Protein AF-A0A1J3ICB5-F1 (afdb_monomer_lite)

InterPro domains:
  IPR016024 Armadillo-type fold [SSF48371] (8-120)

Organism: Noccae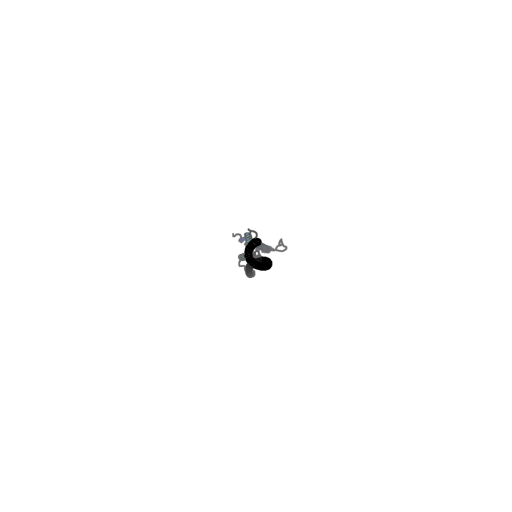a caerulescens (NCBI:txid107243)

Radius of gyration: 91.13 Å; chains: 1; bounding box: 172×40×241 Å

Sequence (307 aa):
MAMVDNAYVLFARLCVELFHELPPFRSDDSSHITSFERLFLCKCRLELEKSSPNTDRPPLVYVECWRFIKTVRLLAEIFKNRMVNETSRQSIVQVLMKPISPPERNTDAMNCFLSSIGKLSVQSFKQQLMQSSWAVELESNYNEEVKIRKEAEDALAREKEEVELMKRLLESYKEEQGQLQSQTHALEEKHQKVLRLRKETEYGLAVERERVEKVKLQLETLENENEKMRFKAEEFERMHNVELSLRKETETALCEERKELEETKQLLETCKTEEENLNSQVRTWQDKYDQESSLRKETEDALSRGI

Secondary structure (DSSP, 8-state):
--SSHHHHHHHHHHHHHHHHHSPPEEETTEEEEE-HHHHHHHHHHHHHHHTSPPTT-TT-HHHHHHHHHHHHHHHHHHHH-TTS-HHHHHHHHHHHHS-PSSTHHHHHHHHHHHHHH-S---THHHHHHTTHHHHHHHHHHHHHHHHHHHHHHHHHHHHHHHHHHHHHHHHHHHHHHHHHHHHHHHHHHHHHHHHHHHHHHHHHHHHHHHHHHHHHHHHHHHHHHHHHHHHHHHHHHHHHHHHHHHHHHHHHHHHHHHHHHHHHHHHHHHHHHHHHHHHHHHHHHHHHHHHHHHHHHHHHHHHTT--

Structure (mmCIF, N/CA/C/O backbone):
data_AF-A0A1J3ICB5-F1
#
_entry.id   AF-A0A1J3ICB5-F1
#
loop_
_atom_site.group_PDB
_atom_site.id
_atom_site.type_symbol
_atom_site.label_atom_id
_atom_site.label_alt_id
_atom_site.label_comp_id
_atom_site.label_asym_id
_atom_site.label_entity_id
_atom_site.label_seq_id
_atom_site.pdbx_PDB_ins_code
_atom_site.Cartn_x
_atom_site.Cartn_y
_atom_site.Cartn_z
_atom_site.occupancy
_atom_site.B_iso_or_equiv
_atom_site.auth_seq_id
_atom_site.auth_comp_id
_atom_site.auth_asym_id
_atom_site.auth_atom_id
_atom_site.pdbx_PDB_model_num
ATOM 1 N N . MET A 1 1 ? -60.865 23.494 90.567 1.00 30.61 1 MET A N 1
ATOM 2 C CA . MET A 1 1 ? -61.407 22.402 89.724 1.00 30.61 1 MET A CA 1
ATOM 3 C C . MET A 1 1 ? -61.695 21.144 90.566 1.00 30.61 1 MET A C 1
ATOM 5 O O . MET A 1 1 ? -61.321 20.053 90.176 1.00 30.61 1 MET A O 1
ATOM 9 N N . ALA A 1 2 ? -62.358 21.289 91.726 1.00 35.12 2 ALA A N 1
ATOM 10 C CA . ALA A 1 2 ? -62.487 20.244 92.761 1.00 35.12 2 ALA A CA 1
ATOM 11 C C . ALA A 1 2 ? -63.894 19.603 92.853 1.00 35.12 2 ALA A C 1
ATOM 13 O O . ALA A 1 2 ? -64.168 18.830 93.761 1.00 35.12 2 ALA A O 1
ATOM 14 N N . MET A 1 3 ? -64.800 19.915 91.916 1.00 39.38 3 MET A N 1
ATOM 15 C CA . MET A 1 3 ? -66.180 19.394 91.914 1.00 39.38 3 MET A CA 1
ATOM 16 C C . MET A 1 3 ? -66.356 18.063 91.154 1.00 39.38 3 MET A C 1
ATOM 18 O O . MET A 1 3 ? -67.454 17.521 91.141 1.00 39.38 3 MET A O 1
ATOM 22 N N . VAL A 1 4 ? -65.306 17.516 90.525 1.00 51.03 4 VAL A N 1
ATOM 23 C CA . VAL A 1 4 ? -65.410 16.300 89.686 1.00 51.03 4 VAL A CA 1
ATOM 24 C C . VAL A 1 4 ? -65.026 15.022 90.455 1.00 51.03 4 VAL A C 1
ATOM 26 O O . VAL A 1 4 ? -65.590 13.968 90.177 1.00 51.03 4 VAL A O 1
ATOM 29 N N . ASP A 1 5 ? -64.141 15.091 91.457 1.00 52.75 5 ASP A N 1
ATOM 30 C CA . ASP A 1 5 ? -63.637 13.887 92.148 1.00 52.75 5 ASP A CA 1
ATOM 31 C C . ASP A 1 5 ? -64.671 13.235 93.085 1.00 52.75 5 ASP A C 1
ATOM 33 O O . ASP A 1 5 ? -64.766 12.010 93.136 1.00 52.75 5 ASP A O 1
ATOM 37 N N . ASN A 1 6 ? -65.540 14.021 93.734 1.00 60.56 6 ASN A N 1
ATOM 38 C CA . ASN A 1 6 ? -66.618 13.477 94.575 1.00 60.56 6 ASN A CA 1
ATOM 39 C C . ASN A 1 6 ? -67.689 12.721 93.773 1.00 60.56 6 ASN A C 1
ATOM 41 O O . ASN A 1 6 ? -68.361 11.845 94.317 1.00 60.56 6 ASN A O 1
ATOM 45 N N . ALA A 1 7 ? -67.847 13.022 92.482 1.00 71.69 7 ALA A N 1
ATOM 46 C CA . ALA A 1 7 ? -68.848 12.365 91.652 1.00 71.69 7 ALA A CA 1
ATOM 47 C C . ALA A 1 7 ? -68.503 10.884 91.419 1.00 71.69 7 ALA A C 1
ATOM 49 O O . ALA A 1 7 ? -69.383 10.039 91.548 1.00 71.69 7 ALA A O 1
ATOM 50 N N . TYR A 1 8 ? -67.236 10.540 91.148 1.00 72.88 8 TYR A N 1
ATOM 51 C CA . TYR A 1 8 ? -66.837 9.141 90.913 1.00 72.88 8 TYR A CA 1
ATOM 52 C C . TYR A 1 8 ? -67.015 8.267 92.146 1.00 72.88 8 TYR A C 1
ATOM 54 O O . TYR A 1 8 ? -67.417 7.119 92.010 1.00 72.88 8 TYR A O 1
ATOM 62 N N . VAL A 1 9 ? -66.766 8.810 93.338 1.00 78.38 9 VAL A N 1
ATOM 63 C CA . VAL A 1 9 ? -66.958 8.089 94.603 1.00 78.38 9 VAL A CA 1
ATOM 64 C C . VAL A 1 9 ? -68.441 7.778 94.827 1.00 78.38 9 VAL A C 1
ATOM 66 O O . VAL A 1 9 ? -68.794 6.654 95.182 1.00 78.38 9 VAL A O 1
ATOM 69 N N . LEU A 1 10 ? -69.324 8.747 94.566 1.00 82.88 10 LEU A N 1
ATOM 70 C CA . LEU A 1 10 ? -70.773 8.555 94.673 1.00 82.88 10 LEU A CA 1
ATOM 71 C C . LEU A 1 10 ? -71.304 7.587 93.607 1.00 82.88 10 LEU A C 1
ATOM 73 O O . LEU A 1 10 ? -72.081 6.693 93.935 1.00 82.88 10 LEU A O 1
ATOM 77 N N . PHE A 1 11 ? -70.844 7.709 92.358 1.00 83.31 11 PHE A N 1
ATOM 78 C CA . PHE A 1 11 ? -71.202 6.774 91.290 1.00 83.31 11 PHE A CA 1
ATOM 79 C C . PHE A 1 11 ? -70.686 5.362 91.568 1.00 83.31 11 PHE A C 1
ATOM 81 O O . PHE A 1 11 ? -71.432 4.410 91.384 1.00 83.31 11 PHE A O 1
ATOM 88 N N . ALA A 1 12 ? -69.455 5.209 92.060 1.00 85.00 12 ALA A N 1
ATOM 89 C CA . ALA A 1 12 ? -68.902 3.914 92.441 1.00 85.00 12 ALA A CA 1
ATOM 90 C C . ALA A 1 12 ? -69.723 3.272 93.559 1.00 85.00 12 ALA A C 1
ATOM 92 O O . ALA A 1 12 ? -70.056 2.094 93.475 1.00 85.00 12 ALA A O 1
ATOM 93 N N . ARG A 1 13 ? -70.091 4.045 94.586 1.00 85.25 13 ARG A N 1
ATOM 94 C CA . ARG A 1 13 ? -70.941 3.558 95.674 1.00 85.25 13 ARG A CA 1
ATOM 95 C C . ARG A 1 13 ? -72.309 3.106 95.165 1.00 85.25 13 ARG A C 1
ATOM 97 O O . ARG A 1 13 ? -72.712 1.996 95.486 1.00 85.25 13 ARG A O 1
ATOM 104 N N . LEU A 1 14 ? -72.958 3.913 94.326 1.00 86.62 14 LEU A N 1
ATOM 105 C CA . LEU A 1 14 ? -74.228 3.552 93.697 1.00 86.62 14 LEU A CA 1
ATOM 106 C C . LEU A 1 14 ? -74.092 2.288 92.838 1.00 86.62 14 LEU A C 1
ATOM 108 O O . LEU A 1 14 ? -74.926 1.399 92.929 1.00 86.62 14 LEU A O 1
ATOM 112 N N . CYS A 1 15 ? -73.035 2.170 92.030 1.00 86.62 15 CYS A N 1
ATOM 113 C CA . CYS A 1 15 ? -72.783 0.968 91.237 1.00 86.62 15 CYS A CA 1
ATOM 114 C C . CYS A 1 15 ? -72.632 -0.267 92.127 1.00 86.62 15 CYS A C 1
ATOM 116 O O . CYS A 1 15 ? -73.232 -1.289 91.825 1.00 86.62 15 CYS A O 1
ATOM 118 N N . VAL A 1 16 ? -71.885 -0.171 93.229 1.00 86.00 16 VAL A N 1
ATOM 119 C CA . VAL A 1 16 ? -71.710 -1.286 94.169 1.00 86.00 16 VAL A CA 1
ATOM 120 C C . VAL A 1 16 ? -73.020 -1.648 94.867 1.00 86.00 16 VAL A C 1
ATOM 122 O O . VAL A 1 16 ? -73.304 -2.828 95.019 1.00 86.00 16 VAL A O 1
ATOM 125 N N . GLU A 1 17 ? -73.847 -0.673 95.242 1.00 86.56 17 GLU A N 1
ATOM 126 C CA . GLU A 1 17 ? -75.190 -0.934 95.779 1.00 86.56 17 GLU A CA 1
ATOM 127 C C . GLU A 1 17 ? -76.062 -1.649 94.729 1.00 86.56 17 GLU A C 1
ATOM 129 O O . GLU A 1 17 ? -76.645 -2.690 95.015 1.00 86.56 17 GLU A O 1
ATOM 134 N N . LEU A 1 18 ? -76.045 -1.199 93.471 1.00 86.50 18 LEU A N 1
ATOM 135 C CA . LEU A 1 18 ? -76.754 -1.858 92.366 1.00 86.50 18 LEU A CA 1
ATOM 136 C C . LEU A 1 18 ? -76.201 -3.250 92.015 1.00 86.50 18 LEU A C 1
ATOM 138 O O . LEU A 1 18 ? -76.945 -4.062 91.468 1.00 86.50 18 LEU A O 1
ATOM 142 N N . PHE A 1 19 ? -74.929 -3.550 92.309 1.00 85.88 19 PHE A N 1
ATOM 143 C CA . PHE A 1 19 ? -74.362 -4.896 92.119 1.00 85.88 19 PHE A CA 1
ATOM 144 C C . PHE A 1 19 ? -75.036 -5.917 93.036 1.00 85.88 19 PHE A C 1
ATOM 146 O O . PHE A 1 19 ? -75.156 -7.079 92.653 1.00 85.88 19 PHE A O 1
ATOM 153 N N . HIS A 1 20 ? -75.480 -5.475 94.215 1.00 79.88 20 HIS A N 1
ATOM 154 C CA . HIS A 1 20 ? -76.061 -6.335 95.244 1.00 79.88 20 HIS A CA 1
ATOM 155 C C . HIS A 1 20 ? -77.590 -6.294 95.268 1.00 79.88 20 HIS A C 1
ATOM 157 O O . HIS A 1 20 ? -78.216 -7.330 95.461 1.00 79.88 20 HIS A O 1
ATOM 163 N N . GLU A 1 21 ? -78.191 -5.122 95.053 1.00 84.00 21 GLU A N 1
ATOM 164 C CA . GLU A 1 21 ? -79.641 -4.917 95.187 1.00 84.00 21 GLU A CA 1
ATOM 165 C C . GLU A 1 21 ? -80.441 -5.367 93.953 1.00 84.00 21 GLU A C 1
ATOM 167 O O . GLU A 1 21 ? -81.626 -5.684 94.061 1.00 84.00 21 GLU A O 1
ATOM 172 N N . LEU A 1 22 ? -79.825 -5.406 92.764 1.00 84.31 22 LEU A N 1
ATOM 173 C CA . LEU A 1 22 ? -80.522 -5.820 91.545 1.00 84.31 22 LEU A CA 1
ATOM 174 C C . LEU A 1 22 ? -80.387 -7.331 91.304 1.00 84.31 22 LEU A C 1
ATOM 176 O O . LEU A 1 22 ? -79.276 -7.814 91.061 1.00 84.31 22 LEU A O 1
ATOM 180 N N . PRO A 1 23 ? -81.500 -8.091 91.276 1.00 80.38 23 PRO A N 1
ATOM 181 C CA . PRO A 1 23 ? -81.452 -9.502 90.928 1.00 80.38 23 PRO A CA 1
ATOM 182 C C . PRO A 1 23 ? -81.086 -9.685 89.446 1.00 80.38 23 PRO A C 1
ATOM 184 O O . PRO A 1 23 ? -81.320 -8.788 88.633 1.00 80.38 23 PRO A O 1
ATOM 187 N N . PRO A 1 24 ? -80.547 -10.852 89.054 1.00 82.12 24 PRO A N 1
ATOM 188 C CA . PRO A 1 24 ? -80.267 -11.148 87.656 1.00 82.12 24 PRO A CA 1
ATOM 189 C C . PRO A 1 24 ? -81.519 -11.025 86.778 1.00 82.12 24 PRO A C 1
ATOM 191 O O . PRO A 1 24 ? -82.597 -11.500 87.138 1.00 82.12 24 PRO A O 1
ATOM 194 N N . PHE A 1 25 ? -81.366 -10.424 85.602 1.00 82.00 25 PHE A N 1
ATOM 195 C CA . PHE A 1 25 ? -82.451 -10.155 84.658 1.00 82.00 25 PHE A CA 1
ATOM 196 C C . PHE A 1 25 ? -82.101 -10.660 83.256 1.00 82.00 25 PHE A C 1
ATOM 198 O O . PHE A 1 25 ? -80.944 -10.948 82.943 1.00 82.00 25 PHE A O 1
ATOM 205 N N . ARG A 1 26 ? -83.113 -10.820 82.396 1.00 75.31 26 ARG A N 1
ATOM 206 C CA . ARG A 1 26 ? -82.893 -11.195 80.992 1.00 75.31 26 ARG A CA 1
ATOM 207 C C . ARG A 1 26 ? -82.434 -9.971 80.204 1.00 75.31 26 ARG A C 1
ATOM 209 O O . ARG A 1 26 ? -82.987 -8.891 80.376 1.00 75.31 26 ARG A O 1
ATOM 216 N N . SER A 1 27 ? -81.407 -10.142 79.379 1.00 72.50 27 SER A N 1
ATOM 217 C CA . SER A 1 27 ? -80.920 -9.091 78.484 1.00 72.50 27 SER A CA 1
ATOM 218 C C . SER A 1 27 ? -81.809 -9.011 77.239 1.00 72.50 27 SER A C 1
ATOM 220 O O . SER A 1 27 ? -82.125 -10.052 76.672 1.00 72.50 27 SER A O 1
ATOM 222 N N . ASP A 1 28 ? -82.168 -7.805 76.787 1.00 64.12 28 ASP A N 1
ATOM 223 C CA . ASP A 1 28 ? -82.994 -7.608 75.577 1.00 64.12 28 ASP A CA 1
ATOM 224 C C . ASP A 1 28 ? -82.349 -8.179 74.295 1.00 64.12 28 ASP A C 1
ATOM 226 O O . ASP A 1 28 ? -83.059 -8.551 73.364 1.00 64.12 28 ASP A O 1
ATOM 230 N N . ASP A 1 29 ? -81.018 -8.336 74.276 1.00 59.03 29 ASP A N 1
ATOM 231 C CA . ASP A 1 29 ? -80.244 -8.779 73.106 1.00 59.03 29 ASP A CA 1
ATOM 232 C C . ASP A 1 29 ? -79.824 -10.265 73.149 1.00 59.03 29 ASP A C 1
ATOM 234 O O . ASP A 1 29 ? -79.197 -10.764 72.212 1.00 59.03 29 ASP A O 1
ATOM 238 N N . SER A 1 30 ? -80.113 -11.008 74.230 1.00 59.09 30 SER A N 1
ATOM 239 C CA . SER A 1 30 ? -79.744 -12.433 74.318 1.00 59.09 30 SER A CA 1
ATOM 240 C C . SER A 1 30 ? -80.638 -13.242 75.261 1.00 59.09 30 SER A C 1
ATOM 242 O O . SER A 1 30 ? -81.096 -12.756 76.289 1.00 59.09 30 SER A O 1
ATOM 244 N N . SER A 1 31 ? -80.821 -14.536 74.976 1.00 59.53 31 SER A N 1
ATOM 245 C CA . SER A 1 31 ? -81.572 -15.470 75.835 1.00 59.53 31 SER A CA 1
ATOM 246 C C . SER A 1 31 ? -80.878 -15.808 77.170 1.00 59.53 31 SER A C 1
ATOM 248 O O . SER A 1 31 ? -81.368 -16.651 77.925 1.00 59.53 31 SER A O 1
ATOM 250 N N . HIS A 1 32 ? -79.752 -15.160 77.487 1.00 71.69 32 HIS A N 1
ATOM 251 C CA . HIS A 1 32 ? -78.975 -15.400 78.698 1.00 71.69 32 HIS A CA 1
ATOM 252 C C . HIS A 1 32 ? -79.388 -14.475 79.852 1.00 71.69 32 HIS A C 1
ATOM 254 O O . HIS A 1 32 ? -79.645 -13.283 79.681 1.00 71.69 32 HIS A O 1
ATOM 260 N N . ILE A 1 33 ? -79.405 -15.038 81.063 1.00 75.38 33 ILE A N 1
ATOM 261 C CA . ILE A 1 33 ? -79.557 -14.282 82.310 1.00 75.38 33 ILE A CA 1
ATOM 262 C C . ILE A 1 33 ? -78.264 -13.486 82.543 1.00 75.38 33 ILE A C 1
ATOM 264 O O . ILE A 1 33 ? -77.171 -14.056 82.520 1.00 75.38 33 ILE A O 1
ATOM 268 N N . THR A 1 34 ? -78.377 -12.176 82.766 1.00 81.12 34 THR A N 1
ATOM 269 C CA . THR A 1 34 ? -77.252 -11.275 83.050 1.00 81.12 34 THR A CA 1
ATOM 270 C C . THR A 1 34 ? -77.440 -10.558 84.387 1.00 81.12 34 THR A C 1
ATOM 272 O O . THR A 1 34 ? -78.547 -10.469 84.911 1.00 81.12 34 THR A O 1
ATOM 275 N N . SER A 1 35 ? -76.347 -10.045 84.953 1.00 85.75 35 SER A N 1
ATOM 276 C CA . SER A 1 35 ? -76.362 -9.155 86.117 1.00 85.75 35 SER A CA 1
ATOM 277 C C . SER A 1 35 ? -75.994 -7.730 85.710 1.00 85.75 35 SER A C 1
ATOM 279 O O . SER A 1 35 ? -75.359 -7.507 84.670 1.00 85.75 35 SER A O 1
ATOM 281 N N . PHE A 1 36 ? -76.361 -6.760 86.550 1.00 86.19 36 PHE A N 1
ATOM 282 C CA . PHE A 1 36 ? -75.950 -5.370 86.362 1.00 86.19 36 PHE A CA 1
ATOM 283 C C . PHE A 1 36 ? -74.418 -5.231 86.383 1.00 86.19 36 PHE A C 1
ATOM 285 O O . PHE A 1 36 ? -73.862 -4.541 85.533 1.00 86.19 36 PHE A O 1
ATOM 292 N N . GLU A 1 37 ? -73.726 -5.952 87.272 1.00 87.38 37 GLU A N 1
ATOM 293 C CA . GLU A 1 37 ? -72.258 -5.992 87.335 1.00 87.38 37 GLU A CA 1
ATOM 294 C C . GLU A 1 37 ? -71.633 -6.402 85.995 1.00 87.38 37 GLU A C 1
ATOM 296 O O . GLU A 1 37 ? -70.747 -5.720 85.475 1.00 87.38 37 GLU A O 1
ATOM 301 N N . ARG A 1 38 ? -72.124 -7.490 85.390 1.00 85.44 38 ARG A N 1
ATOM 302 C CA . ARG A 1 38 ? -71.596 -7.985 84.115 1.00 85.44 38 ARG A CA 1
ATOM 303 C C . ARG A 1 38 ? -71.795 -6.967 82.995 1.00 85.44 38 ARG A C 1
ATOM 305 O O . ARG A 1 38 ? -70.866 -6.721 82.229 1.00 85.44 38 ARG A O 1
ATOM 312 N N . LEU A 1 39 ? -72.977 -6.354 82.910 1.00 85.56 39 LEU A N 1
ATOM 313 C CA . LEU A 1 39 ? -73.259 -5.317 81.912 1.00 85.56 39 LEU A CA 1
ATOM 314 C C . LEU A 1 39 ? -72.389 -4.078 82.121 1.00 85.56 39 LEU A C 1
ATOM 316 O O . LEU A 1 39 ? -71.843 -3.539 81.157 1.00 85.56 39 LEU A O 1
ATOM 320 N N . PHE A 1 40 ? -72.224 -3.658 83.373 1.00 88.56 40 PHE A N 1
ATOM 321 C CA . PHE A 1 40 ? -71.379 -2.533 83.739 1.00 88.56 40 PHE A CA 1
ATOM 322 C C . PHE A 1 40 ? -69.924 -2.772 83.315 1.00 88.56 40 PHE A C 1
ATOM 324 O O . PHE A 1 40 ? -69.359 -1.957 82.588 1.00 88.56 40 PHE A O 1
ATOM 331 N N . LEU A 1 41 ? -69.340 -3.922 83.668 1.00 87.50 41 LEU A N 1
ATOM 332 C CA . LEU A 1 41 ? -67.962 -4.267 83.302 1.00 87.50 41 LEU A CA 1
ATOM 333 C C . LEU A 1 41 ? -67.778 -4.431 81.787 1.00 87.50 41 LEU A C 1
ATOM 335 O O . LEU A 1 41 ? -66.772 -3.981 81.234 1.00 87.50 41 LEU A O 1
ATOM 339 N N . CYS A 1 42 ? -68.761 -5.007 81.087 1.00 85.25 42 CYS A N 1
ATOM 340 C CA . CYS A 1 42 ? -68.754 -5.059 79.625 1.00 85.25 42 CYS A CA 1
ATOM 341 C C . CYS A 1 42 ? -68.768 -3.659 79.000 1.00 85.25 42 CYS A C 1
ATOM 343 O O . CYS A 1 42 ? -68.042 -3.422 78.032 1.00 85.25 42 CYS A O 1
ATOM 345 N N . LYS A 1 43 ? -69.552 -2.731 79.558 1.00 85.81 43 LYS A N 1
ATOM 346 C CA . LYS A 1 43 ? -69.608 -1.341 79.098 1.00 85.81 43 LYS A CA 1
ATOM 347 C C . LYS A 1 43 ? -68.301 -0.604 79.380 1.00 85.81 43 LYS A C 1
ATOM 349 O O . LYS A 1 43 ? -67.792 0.055 78.482 1.00 85.81 43 LYS A O 1
ATOM 354 N N . CYS A 1 44 ? -67.713 -0.775 80.564 1.00 85.62 44 CYS A N 1
ATOM 355 C CA . CYS A 1 44 ? -66.398 -0.219 80.886 1.00 85.62 44 CYS A CA 1
ATOM 356 C C . CYS A 1 44 ? -65.322 -0.702 79.911 1.00 85.62 44 CYS A C 1
ATOM 358 O O . CYS A 1 44 ? -64.552 0.113 79.419 1.00 85.62 44 CYS A O 1
ATOM 360 N N . ARG A 1 45 ? -65.307 -1.996 79.569 1.00 84.56 45 ARG A N 1
ATOM 361 C CA . ARG A 1 45 ? -64.382 -2.533 78.561 1.00 84.56 45 ARG A CA 1
ATOM 362 C C . ARG A 1 45 ? -64.551 -1.845 77.205 1.00 84.56 45 ARG A C 1
ATOM 364 O O . ARG A 1 45 ? -63.572 -1.376 76.641 1.00 84.56 45 ARG A O 1
ATOM 371 N N . LEU A 1 46 ? -65.786 -1.755 76.708 1.00 83.06 46 LEU A N 1
ATOM 372 C CA . LEU A 1 46 ? -66.061 -1.102 75.425 1.00 83.06 46 LEU A CA 1
ATOM 373 C C . LEU A 1 46 ? -65.647 0.373 75.437 1.00 83.06 46 LEU A C 1
ATOM 375 O O . LEU A 1 46 ? -65.146 0.864 74.435 1.00 83.06 46 LEU A O 1
ATOM 379 N N . GLU A 1 47 ? -65.837 1.082 76.550 1.00 82.81 47 GLU A N 1
ATOM 380 C CA . GLU A 1 47 ? -65.383 2.470 76.686 1.00 82.81 47 GLU A CA 1
ATOM 381 C C . GLU A 1 47 ? -63.852 2.587 76.698 1.00 82.81 47 GLU A C 1
ATOM 383 O O . GLU A 1 47 ? -63.312 3.522 76.109 1.00 82.81 47 GLU A O 1
ATOM 388 N N . LEU A 1 48 ? -63.137 1.641 77.317 1.00 81.06 48 LEU A N 1
ATOM 389 C CA . LEU A 1 48 ? -61.670 1.607 77.300 1.00 81.06 48 LEU A CA 1
ATOM 390 C C . LEU A 1 48 ? -61.120 1.335 75.890 1.00 81.06 48 LEU A C 1
ATOM 392 O O . LEU A 1 48 ? -60.186 2.016 75.473 1.00 81.06 48 LEU A O 1
ATOM 396 N N . GLU A 1 49 ? -61.746 0.419 75.142 1.00 77.94 49 GLU A N 1
ATOM 397 C CA . GLU A 1 49 ? -61.418 0.106 73.741 1.00 77.94 49 GLU A CA 1
ATOM 398 C C . GLU A 1 49 ? -61.734 1.282 72.796 1.00 77.94 49 GLU A C 1
ATOM 400 O O . GLU A 1 49 ? -60.902 1.682 71.984 1.00 77.94 49 GLU A O 1
ATOM 405 N N . LYS A 1 50 ? -62.923 1.888 72.925 1.00 73.12 50 LYS A N 1
ATOM 406 C CA . LYS A 1 50 ? -63.394 2.984 72.054 1.00 73.12 50 LYS A CA 1
ATOM 407 C C . LYS A 1 50 ? -62.727 4.323 72.313 1.00 73.12 50 LYS A C 1
ATOM 409 O O . LYS A 1 50 ? -62.782 5.194 71.455 1.00 73.12 50 LYS A O 1
ATOM 414 N N . SER A 1 51 ? -62.125 4.513 73.483 1.00 66.12 51 SER A N 1
ATOM 415 C CA . SER A 1 51 ? -61.417 5.757 73.785 1.00 66.12 51 SER A CA 1
ATOM 416 C C . SER A 1 51 ? -60.091 5.875 73.016 1.00 66.12 51 SER A C 1
ATOM 418 O O . SER A 1 51 ? -59.375 6.854 73.239 1.00 66.12 51 SER A O 1
ATOM 420 N N . SER A 1 52 ? -59.710 4.883 72.193 1.00 55.38 52 SER A N 1
ATOM 421 C CA . SER A 1 52 ? -58.524 4.908 71.323 1.00 55.38 52 SER A CA 1
ATOM 422 C C . SER A 1 52 ? -58.636 6.022 70.275 1.00 55.38 52 SER A C 1
ATOM 424 O O . SER A 1 52 ? -59.679 6.107 69.627 1.00 55.38 52 SER A O 1
ATOM 426 N N . PRO A 1 53 ? -57.593 6.845 70.048 1.00 53.91 53 PRO A N 1
ATOM 427 C CA . PRO A 1 53 ? -57.662 7.886 69.037 1.00 53.91 53 PRO A CA 1
ATOM 428 C C . PRO A 1 53 ? -57.712 7.212 67.666 1.00 53.91 53 PRO A C 1
ATOM 430 O O . PRO A 1 53 ? -56.788 6.488 67.299 1.00 53.91 53 PRO A O 1
ATOM 433 N N . ASN A 1 54 ? -58.775 7.446 66.899 1.00 47.50 54 ASN A N 1
ATOM 434 C CA . ASN A 1 54 ? -58.714 7.212 65.460 1.00 47.50 54 ASN A CA 1
ATOM 435 C C . ASN A 1 54 ? -57.765 8.261 64.873 1.00 47.50 54 ASN A C 1
ATOM 437 O O . ASN A 1 54 ? -58.022 9.461 64.978 1.00 47.50 54 ASN A O 1
ATOM 441 N N . THR A 1 55 ? -56.679 7.808 64.250 1.00 48.56 55 THR A N 1
ATOM 442 C CA . THR A 1 55 ? -55.596 8.643 63.706 1.00 48.56 55 THR A CA 1
ATOM 443 C C . THR A 1 55 ? -56.046 9.613 62.602 1.00 48.56 55 THR A C 1
ATOM 445 O O . THR A 1 55 ? -55.278 10.487 62.216 1.00 48.56 55 THR A O 1
ATOM 448 N N . ASP A 1 56 ? -57.300 9.526 62.148 1.00 47.53 56 ASP A N 1
ATOM 449 C CA . ASP A 1 56 ? -57.814 10.267 60.991 1.00 47.53 56 ASP A CA 1
ATOM 450 C C . ASP A 1 56 ? -58.704 11.485 61.314 1.00 47.53 56 ASP A C 1
ATOM 452 O O . ASP A 1 56 ? -59.232 12.106 60.389 1.00 47.53 56 ASP A O 1
ATOM 456 N N . ARG A 1 57 ? -58.898 11.892 62.585 1.00 46.06 57 ARG A N 1
ATOM 457 C CA . ARG A 1 57 ? -59.643 13.140 62.900 1.00 46.06 57 ARG A CA 1
ATOM 458 C C . ARG A 1 57 ? -59.151 13.914 64.138 1.00 46.06 57 ARG A C 1
ATOM 460 O O . ARG A 1 57 ? -59.388 13.480 65.264 1.00 46.06 57 ARG A O 1
ATOM 467 N N . PRO A 1 58 ? -58.629 15.146 63.977 1.00 46.00 58 PRO A N 1
ATOM 468 C CA . PRO A 1 58 ? -58.619 16.173 65.024 1.00 46.00 58 PRO A CA 1
ATOM 469 C C . PRO A 1 58 ? -59.917 17.016 64.960 1.00 46.00 58 PRO A C 1
ATOM 471 O O . PRO A 1 58 ? -60.387 17.274 63.851 1.00 46.00 58 PRO A O 1
ATOM 474 N N . PRO A 1 59 ? -60.535 17.461 66.085 1.00 48.44 59 PRO A N 1
ATOM 475 C CA . PRO A 1 59 ? -59.919 17.813 67.367 1.00 48.44 59 PRO A CA 1
ATOM 476 C C . PRO A 1 59 ? -60.665 17.237 68.604 1.00 48.44 59 PRO A C 1
ATOM 478 O O . PRO A 1 59 ? -61.003 17.971 69.530 1.00 48.44 59 PRO A O 1
ATOM 481 N N . LEU A 1 60 ? -60.946 15.928 68.648 1.00 48.84 60 LEU A N 1
ATOM 482 C CA . LEU A 1 60 ? -61.572 15.267 69.819 1.00 48.84 60 LEU A CA 1
ATOM 483 C C . LEU A 1 60 ? -60.582 14.516 70.728 1.00 48.84 60 LEU A C 1
ATOM 485 O O . LEU A 1 60 ? -60.984 13.979 71.761 1.00 48.84 60 LEU A O 1
ATOM 489 N N . VAL A 1 61 ? -59.285 14.567 70.405 1.00 52.84 61 VAL A N 1
ATOM 490 C CA . VAL A 1 61 ? -58.197 13.848 71.097 1.00 52.84 61 VAL A CA 1
ATOM 491 C C . VAL A 1 61 ? -58.181 14.111 72.611 1.00 52.84 61 VAL A C 1
ATOM 493 O O . VAL A 1 61 ? -57.892 13.215 73.400 1.00 52.84 61 VAL A O 1
ATOM 496 N N . TYR A 1 62 ? -58.557 15.318 73.052 1.00 49.28 62 TYR A N 1
ATOM 497 C CA . TYR A 1 62 ? -58.612 15.634 74.482 1.00 49.28 62 TYR A CA 1
ATOM 498 C C . TYR A 1 62 ? -59.761 14.888 75.188 1.00 49.28 62 TYR A C 1
ATOM 500 O O . TYR A 1 62 ? -59.563 14.315 76.256 1.00 49.28 62 TYR A O 1
ATOM 508 N N . VAL A 1 63 ? -60.956 14.833 74.590 1.00 55.31 63 VAL A N 1
ATOM 509 C CA . VAL A 1 63 ? -62.170 14.259 75.210 1.00 55.31 63 VAL A CA 1
ATOM 510 C C . VAL A 1 63 ? -62.050 12.743 75.403 1.00 55.31 63 VAL A C 1
ATOM 512 O O . VAL A 1 63 ? -62.524 12.208 76.408 1.00 55.31 63 VAL A O 1
ATOM 515 N N . GLU A 1 64 ? -61.385 12.058 74.476 1.00 60.97 64 GLU A N 1
ATOM 516 C CA . GLU A 1 64 ? -61.209 10.601 74.488 1.00 60.97 64 GLU A CA 1
ATOM 517 C C . GLU A 1 64 ? -60.237 10.141 75.587 1.00 60.97 64 GLU A C 1
ATOM 519 O O . GLU A 1 64 ? -60.553 9.217 76.340 1.00 60.97 64 GLU A O 1
ATOM 524 N N . CYS A 1 65 ? -59.126 10.857 75.797 1.00 64.19 65 CYS A N 1
ATOM 525 C CA . CYS A 1 65 ? -58.220 10.604 76.926 1.00 64.19 65 CYS A CA 1
ATOM 526 C C . CYS A 1 65 ? -58.900 10.830 78.288 1.00 64.19 65 CYS A C 1
ATOM 528 O O . CYS A 1 65 ? -58.683 10.06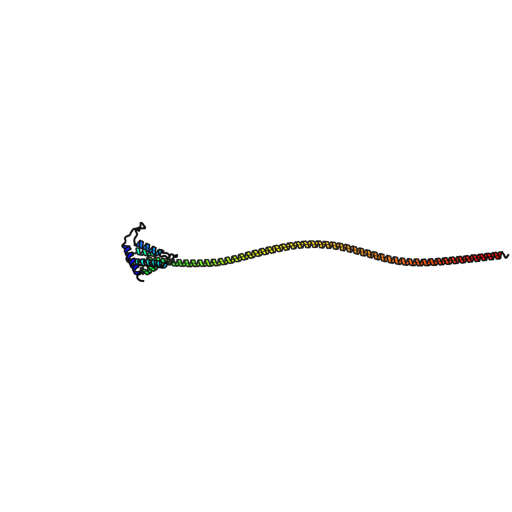8 79.232 1.00 64.19 65 CYS A O 1
ATOM 530 N N . TRP A 1 66 ? -59.779 11.834 78.403 1.00 69.69 66 TRP A N 1
ATOM 531 C CA . TRP A 1 66 ? -60.540 12.050 79.637 1.00 69.69 66 TRP A CA 1
ATOM 532 C C . TRP A 1 66 ? -61.539 10.924 79.914 1.00 69.69 66 TRP A C 1
ATOM 534 O O . TRP A 1 66 ? -61.679 10.531 81.069 1.00 69.69 66 TRP A O 1
ATOM 544 N N . ARG A 1 67 ? -62.231 10.387 78.900 1.00 75.00 67 ARG A N 1
ATOM 545 C CA . ARG A 1 67 ? -63.147 9.243 79.086 1.00 75.00 67 ARG A CA 1
ATOM 546 C C . ARG A 1 67 ? -62.410 8.007 79.583 1.00 75.00 67 ARG A C 1
ATOM 548 O O . ARG A 1 67 ? -62.853 7.395 80.552 1.00 75.00 67 ARG A O 1
ATOM 555 N N . PHE A 1 68 ? -61.258 7.715 78.990 1.00 78.44 68 PHE A N 1
ATOM 556 C CA . PHE A 1 68 ? -60.389 6.623 79.411 1.00 78.44 68 PHE A CA 1
ATOM 557 C C . PHE A 1 68 ? -59.988 6.743 80.890 1.00 78.44 68 PHE A C 1
ATOM 559 O O . PHE A 1 68 ? -60.301 5.864 81.693 1.00 78.44 68 PHE A O 1
ATOM 566 N N . ILE A 1 69 ? -59.395 7.877 81.284 1.00 76.62 69 ILE A N 1
ATOM 567 C CA . ILE A 1 69 ? -58.943 8.117 82.665 1.00 76.62 69 ILE A CA 1
ATOM 568 C C . ILE A 1 69 ? -60.113 8.041 83.658 1.00 76.62 69 ILE A C 1
ATOM 570 O O . ILE A 1 69 ? -59.971 7.492 84.749 1.00 76.62 69 ILE A O 1
ATOM 574 N N . LYS A 1 70 ? -61.289 8.563 83.293 1.00 82.44 70 LYS A N 1
ATOM 575 C CA . LYS A 1 70 ? -62.489 8.523 84.144 1.00 82.44 70 LYS A CA 1
ATOM 576 C C . LYS A 1 70 ? -63.005 7.105 84.360 1.00 82.44 70 LYS A C 1
ATOM 578 O O . LYS A 1 70 ? -63.347 6.762 85.488 1.00 82.44 70 LYS A O 1
ATOM 583 N N . THR A 1 71 ? -63.030 6.284 83.312 1.00 85.19 71 THR A N 1
ATOM 584 C CA . THR A 1 71 ? -63.439 4.876 83.407 1.00 85.19 71 THR A CA 1
ATOM 585 C C . THR A 1 71 ? -62.478 4.093 84.299 1.00 85.19 71 THR A C 1
ATOM 587 O O . THR A 1 71 ? -62.928 3.379 85.194 1.00 85.19 71 THR A O 1
ATOM 590 N N . VAL A 1 72 ? -61.165 4.293 84.139 1.00 82.56 72 VAL A N 1
ATOM 591 C CA . VAL A 1 72 ? -60.144 3.666 84.996 1.00 82.56 72 VAL A CA 1
ATOM 592 C C . VAL A 1 72 ? -60.293 4.099 86.460 1.00 82.56 72 VAL A C 1
ATOM 594 O O . VAL A 1 72 ? -60.266 3.255 87.355 1.00 82.56 72 VAL A O 1
ATOM 597 N N . ARG A 1 73 ? -60.514 5.394 86.724 1.00 84.69 73 ARG A N 1
ATOM 598 C CA . ARG A 1 73 ? -60.730 5.910 88.088 1.00 84.69 73 ARG A CA 1
ATOM 599 C C . ARG A 1 73 ? -62.015 5.384 88.724 1.00 84.69 73 ARG A C 1
ATOM 601 O O . ARG A 1 73 ? -61.997 5.019 89.893 1.00 84.69 73 ARG A O 1
ATOM 608 N N . LEU A 1 74 ? -63.111 5.298 87.970 1.00 85.94 74 LEU A N 1
ATOM 609 C CA . LEU A 1 74 ? -64.366 4.727 88.466 1.00 85.94 74 LEU A CA 1
ATOM 610 C C . LEU A 1 74 ? -64.192 3.247 88.839 1.00 85.94 74 LEU A C 1
ATOM 612 O O . LEU A 1 74 ? -64.624 2.834 89.912 1.00 85.94 74 LEU A O 1
ATOM 616 N N . LEU A 1 75 ? -63.510 2.468 87.991 1.00 87.75 75 LEU A N 1
ATOM 617 C CA . LEU A 1 75 ? -63.172 1.074 88.290 1.00 87.75 75 LEU A CA 1
ATOM 618 C C . LEU A 1 75 ? -62.284 0.958 89.535 1.00 87.75 75 LEU A C 1
ATOM 620 O O . LEU A 1 75 ? -62.503 0.060 90.344 1.00 87.75 75 LEU A O 1
ATOM 624 N N . ALA A 1 76 ? -61.331 1.874 89.728 1.00 85.81 76 ALA A N 1
ATOM 625 C CA . ALA A 1 76 ? -60.507 1.927 90.934 1.00 85.81 76 ALA A CA 1
ATOM 626 C C . ALA A 1 76 ? -61.331 2.216 92.201 1.00 85.81 76 ALA A C 1
ATOM 628 O O . ALA A 1 76 ? -61.125 1.562 93.222 1.00 85.81 76 ALA A O 1
ATOM 629 N N . GLU A 1 77 ? -62.287 3.146 92.150 1.00 87.00 77 GLU A N 1
ATOM 630 C CA . GLU A 1 77 ? -63.159 3.452 93.294 1.00 87.00 77 GLU A CA 1
ATOM 631 C C . GLU A 1 77 ? -64.127 2.306 93.623 1.00 87.00 77 GLU A C 1
ATOM 633 O O . GLU A 1 77 ? -64.337 1.991 94.795 1.00 87.00 77 GLU A O 1
ATOM 638 N N . ILE A 1 78 ? -64.651 1.608 92.609 1.00 85.88 78 ILE A N 1
ATOM 639 C CA . ILE A 1 78 ? -65.423 0.372 92.811 1.00 85.88 78 ILE A CA 1
ATOM 640 C C . ILE A 1 78 ? -64.529 -0.700 93.445 1.00 85.88 78 ILE A C 1
ATOM 642 O O . ILE A 1 78 ? -64.915 -1.321 94.432 1.00 85.88 78 ILE A O 1
ATOM 646 N N . PHE A 1 79 ? -63.307 -0.878 92.941 1.00 86.50 79 PHE A N 1
ATOM 647 C CA . PHE A 1 79 ? -62.362 -1.880 93.436 1.00 86.50 79 PHE A CA 1
ATOM 648 C C . PHE A 1 79 ? -61.995 -1.686 94.917 1.00 86.50 79 PHE A C 1
ATOM 650 O O . PHE A 1 79 ? -61.884 -2.664 95.664 1.00 86.50 79 PHE A O 1
ATOM 657 N N . LYS A 1 80 ? -61.841 -0.430 95.359 1.00 83.50 80 LYS A N 1
ATOM 658 C CA . LYS A 1 80 ? -61.571 -0.065 96.762 1.00 83.50 80 LYS A CA 1
ATOM 659 C C . LYS A 1 80 ? -62.740 -0.334 97.704 1.00 83.50 80 LYS A C 1
ATOM 661 O O . LYS A 1 80 ? -62.535 -0.408 98.918 1.00 83.50 80 LYS A O 1
ATOM 666 N N . ASN A 1 81 ? -63.963 -0.425 97.189 1.00 80.12 81 ASN A N 1
ATOM 667 C CA . ASN A 1 81 ? -65.139 -0.548 98.031 1.00 80.12 81 ASN A CA 1
ATOM 668 C C . ASN A 1 81 ? -65.128 -1.898 98.776 1.00 80.12 81 ASN A C 1
ATOM 670 O O . ASN A 1 81 ? -64.918 -2.965 98.193 1.00 80.12 81 ASN A O 1
ATOM 674 N N . ARG A 1 82 ? -65.343 -1.854 100.097 1.00 75.50 82 ARG A N 1
ATOM 675 C CA . ARG A 1 82 ? -65.299 -3.040 100.969 1.00 75.50 82 ARG A CA 1
ATOM 676 C C . ARG A 1 82 ? -66.431 -4.031 100.698 1.00 75.50 82 ARG A C 1
ATOM 678 O O . ARG A 1 82 ? -66.276 -5.199 101.029 1.00 75.50 82 ARG A O 1
ATOM 685 N N . MET A 1 83 ? -67.527 -3.571 100.097 1.00 76.38 83 MET A N 1
ATOM 686 C CA . MET A 1 83 ? -68.684 -4.402 99.758 1.00 76.38 83 MET A CA 1
ATOM 687 C C . MET A 1 83 ? -68.481 -5.183 98.449 1.00 76.38 83 MET A C 1
ATOM 689 O O . MET A 1 83 ? -69.314 -6.012 98.103 1.00 76.38 83 MET A O 1
ATOM 693 N N . VAL A 1 84 ? -67.399 -4.940 97.700 1.00 82.00 84 VAL A N 1
ATOM 694 C CA . VAL A 1 84 ? -67.090 -5.668 96.459 1.00 82.00 84 VAL A CA 1
ATOM 695 C C . VAL A 1 84 ? -66.344 -6.961 96.783 1.00 82.00 84 VAL A C 1
ATOM 697 O O . VAL A 1 84 ? -65.339 -6.947 97.499 1.00 82.00 84 VAL A O 1
ATOM 700 N N . ASN A 1 85 ? -66.840 -8.081 96.254 1.00 80.88 85 ASN A N 1
ATOM 701 C CA . ASN A 1 85 ? -66.261 -9.404 96.478 1.00 80.88 85 ASN A CA 1
ATOM 702 C C . ASN A 1 85 ? -65.010 -9.642 95.601 1.00 80.88 85 ASN A C 1
ATOM 704 O O . ASN A 1 85 ? -64.714 -8.892 94.668 1.00 80.88 85 ASN A O 1
ATOM 708 N N . GLU A 1 86 ? -64.254 -10.700 95.901 1.00 77.06 86 GLU A N 1
ATOM 709 C CA . GLU A 1 86 ? -63.000 -10.997 95.196 1.00 77.06 86 GLU A CA 1
ATOM 710 C C . GLU A 1 86 ? -63.219 -11.369 93.718 1.00 77.06 86 GLU A C 1
ATOM 712 O O . GLU A 1 86 ? -62.410 -11.018 92.862 1.00 77.06 86 GLU A O 1
ATOM 717 N N . THR A 1 87 ? -64.344 -12.005 93.385 1.00 80.94 87 THR A N 1
ATOM 718 C CA . THR A 1 87 ? -64.710 -12.349 92.001 1.00 80.94 87 THR A CA 1
ATOM 719 C C . THR A 1 87 ? -64.936 -11.098 91.147 1.00 80.94 87 THR A C 1
ATOM 721 O O . THR A 1 87 ? -64.453 -11.014 90.014 1.00 80.94 87 THR A O 1
ATOM 724 N N . SER A 1 88 ? -65.600 -10.086 91.701 1.00 81.88 88 SER A N 1
ATOM 725 C CA . SER A 1 88 ? -65.791 -8.777 91.081 1.00 81.88 88 SER A CA 1
ATOM 726 C C . SER A 1 88 ? -64.462 -8.045 90.907 1.00 81.88 88 SER A C 1
ATOM 728 O O . SER A 1 88 ? -64.186 -7.499 89.838 1.00 81.88 88 SER A O 1
ATOM 730 N N . ARG A 1 89 ? -63.579 -8.088 91.916 1.00 84.00 89 ARG A N 1
ATOM 731 C CA . ARG A 1 89 ? -62.224 -7.517 91.820 1.00 84.00 89 ARG A CA 1
ATOM 732 C C . ARG A 1 89 ? -61.397 -8.169 90.716 1.00 84.00 89 ARG A C 1
ATOM 734 O O . ARG A 1 89 ? -60.772 -7.461 89.928 1.00 84.00 89 ARG A O 1
ATOM 741 N N . GLN A 1 90 ? -61.434 -9.495 90.606 1.00 81.38 90 GLN A N 1
ATOM 742 C CA . GLN A 1 90 ? -60.778 -10.226 89.519 1.00 81.38 90 GLN A CA 1
ATOM 743 C C . GLN A 1 90 ? -61.357 -9.850 88.153 1.00 81.38 90 GLN A C 1
ATOM 745 O O . GLN A 1 90 ? -60.603 -9.642 87.204 1.00 81.38 90 GLN A O 1
ATOM 750 N N . SER A 1 91 ? -62.678 -9.697 88.059 1.00 82.94 91 SER A N 1
ATOM 751 C CA . SER A 1 91 ? -63.350 -9.290 86.822 1.00 82.94 91 SER A CA 1
ATOM 752 C C . SER A 1 91 ? -62.946 -7.873 86.388 1.00 82.94 91 SER A C 1
ATOM 754 O O . SER A 1 91 ? -62.722 -7.638 85.202 1.00 82.94 91 SER A O 1
ATOM 756 N N . ILE A 1 92 ? -62.755 -6.945 87.334 1.00 85.12 92 ILE A N 1
ATOM 757 C CA . ILE A 1 92 ? -62.223 -5.597 87.064 1.00 85.12 92 ILE A CA 1
ATOM 758 C C . ILE A 1 92 ? -60.785 -5.667 86.532 1.00 85.12 92 ILE A C 1
ATOM 760 O O . ILE A 1 92 ? -60.477 -5.037 85.522 1.00 85.12 92 ILE A O 1
ATOM 764 N N . VAL A 1 93 ? -59.912 -6.465 87.158 1.00 82.19 93 VAL A N 1
ATOM 765 C CA . VAL A 1 93 ? -58.524 -6.646 86.690 1.00 82.19 93 VAL A CA 1
ATOM 766 C C . VAL A 1 93 ? -58.495 -7.253 85.287 1.00 82.19 93 VAL A C 1
ATOM 768 O O . VAL A 1 93 ? -57.737 -6.797 84.436 1.00 82.19 93 VAL A O 1
ATOM 771 N N . GLN A 1 94 ? -59.356 -8.231 84.998 1.00 81.62 94 GLN A N 1
ATOM 772 C CA . GLN A 1 94 ? -59.466 -8.806 83.655 1.00 81.62 94 GLN A CA 1
ATOM 773 C C . GLN A 1 94 ? -59.915 -7.783 82.608 1.00 81.62 94 GLN A C 1
ATOM 775 O O . GLN A 1 94 ? -59.440 -7.837 81.477 1.00 81.62 94 GLN A O 1
ATOM 780 N N . VAL A 1 95 ? -60.818 -6.860 82.954 1.00 83.88 95 VAL A N 1
ATOM 781 C CA . VAL A 1 95 ? -61.218 -5.773 82.047 1.00 83.88 95 VAL A CA 1
ATOM 782 C C . VAL A 1 95 ? -60.030 -4.866 81.720 1.00 83.88 95 VAL A C 1
ATOM 784 O O . VAL A 1 95 ? -59.884 -4.484 80.564 1.00 83.88 95 VAL A O 1
ATOM 787 N N . LEU A 1 96 ? -59.170 -4.569 82.698 1.00 80.31 96 LEU A N 1
ATOM 788 C CA . LEU A 1 96 ? -58.003 -3.698 82.514 1.00 80.31 96 LEU A CA 1
ATOM 789 C C . LEU A 1 96 ? -56.819 -4.388 81.809 1.00 80.31 96 LEU A C 1
ATOM 791 O O . LEU A 1 96 ? -56.061 -3.725 81.112 1.00 80.31 96 LEU A O 1
ATOM 795 N N . MET A 1 97 ? -56.664 -5.707 81.975 1.00 73.00 97 MET A N 1
ATOM 796 C CA . MET A 1 97 ? -55.566 -6.491 81.384 1.00 73.00 97 MET A CA 1
ATOM 797 C C . MET A 1 97 ? -55.868 -7.025 79.977 1.00 73.00 97 MET A C 1
ATOM 799 O O . MET A 1 97 ? -54.982 -7.587 79.330 1.00 73.00 97 MET A O 1
ATOM 803 N N . LYS A 1 98 ? -57.107 -6.896 79.487 1.00 76.19 98 LYS A N 1
ATOM 804 C CA . LYS A 1 98 ? -57.438 -7.267 78.104 1.00 76.19 98 LYS A CA 1
ATOM 805 C C . LYS A 1 98 ? -56.742 -6.324 77.113 1.00 76.19 98 LYS A C 1
ATOM 807 O O . LYS A 1 98 ? -56.575 -5.156 77.438 1.00 76.19 98 LYS A O 1
ATOM 812 N N . PRO A 1 99 ? -56.323 -6.794 75.923 1.00 66.19 99 PRO A N 1
ATOM 813 C CA . PRO A 1 99 ? -55.662 -5.949 74.927 1.00 66.19 99 PRO A CA 1
ATOM 814 C C . PRO A 1 99 ? -56.536 -4.753 74.521 1.00 66.19 99 PRO A C 1
ATOM 816 O O . PRO A 1 99 ? -57.547 -4.935 73.847 1.00 66.19 99 PRO A O 1
ATOM 819 N N . ILE A 1 100 ? -56.150 -3.544 74.932 1.00 69.94 100 ILE A N 1
ATOM 820 C CA . ILE A 1 100 ? -56.695 -2.279 74.436 1.00 69.94 100 ILE A CA 1
ATOM 821 C C . ILE A 1 100 ? -55.707 -1.761 73.396 1.00 69.94 100 ILE A C 1
ATOM 823 O O . ILE A 1 100 ? -54.497 -1.767 73.620 1.00 69.94 100 ILE A O 1
ATOM 827 N N . SER A 1 101 ? -56.209 -1.328 72.245 1.00 60.88 101 SER A N 1
ATOM 828 C CA . SER A 1 101 ? -55.383 -0.667 71.237 1.00 60.88 101 SER A CA 1
ATOM 829 C C . SER A 1 101 ? -55.303 0.843 71.517 1.00 60.88 101 SER A C 1
ATOM 831 O O . SER A 1 101 ? -56.316 1.435 71.892 1.00 60.88 101 SER A O 1
ATOM 833 N N . PRO A 1 102 ? -54.137 1.484 71.325 1.00 63.81 102 PRO A N 1
ATOM 834 C CA . PRO A 1 102 ? -52.826 0.865 71.112 1.00 63.81 102 PRO A CA 1
ATOM 835 C C . PRO A 1 102 ? -52.278 0.223 72.417 1.00 63.81 102 PRO A C 1
ATOM 837 O O . PRO A 1 102 ? -52.699 0.635 73.503 1.00 63.81 102 PRO A O 1
ATOM 840 N N . PRO A 1 103 ? -51.388 -0.793 72.339 1.00 63.16 103 PRO A N 1
ATOM 841 C CA . PRO A 1 103 ? -50.983 -1.633 73.480 1.00 63.16 103 PRO A CA 1
ATOM 842 C C . PRO A 1 103 ? -50.452 -0.865 74.699 1.00 63.16 103 PRO A C 1
ATOM 844 O O . PRO A 1 103 ? -50.632 -1.303 75.835 1.00 63.16 103 PRO A O 1
ATOM 847 N N . GLU A 1 104 ? -49.845 0.303 74.482 1.00 65.00 104 GLU A N 1
ATOM 848 C CA . GLU A 1 104 ? -49.322 1.203 75.516 1.00 65.00 104 GLU A CA 1
ATOM 849 C C . GLU A 1 104 ? -50.419 1.651 76.492 1.00 65.00 104 GLU A C 1
ATOM 851 O O . GLU A 1 104 ? -50.161 1.886 77.674 1.00 65.00 104 GLU A O 1
ATOM 856 N N . ARG A 1 105 ? -51.678 1.687 76.043 1.00 68.31 105 ARG A N 1
ATOM 857 C CA . ARG A 1 105 ? -52.807 2.061 76.896 1.00 68.31 105 ARG A CA 1
ATOM 858 C C . ARG A 1 105 ? -53.132 1.043 77.969 1.00 68.31 105 ARG A C 1
ATOM 860 O O . ARG A 1 105 ? -53.630 1.444 79.017 1.00 68.31 105 ARG A O 1
ATOM 867 N N . ASN A 1 106 ? -52.845 -0.240 77.765 1.00 68.19 106 ASN A N 1
ATOM 868 C CA . ASN A 1 106 ? -52.974 -1.212 78.853 1.00 68.19 106 ASN A CA 1
ATOM 869 C C . ASN A 1 106 ? -52.063 -0.816 80.013 1.00 68.19 106 ASN A C 1
ATOM 871 O O . ASN A 1 106 ? -52.489 -0.794 81.167 1.00 68.19 106 ASN A O 1
ATOM 875 N N . THR A 1 107 ? -50.835 -0.420 79.691 1.00 70.56 107 THR A N 1
ATOM 876 C CA . THR A 1 107 ? -49.849 0.051 80.662 1.00 70.56 107 THR A CA 1
ATOM 877 C C . THR A 1 107 ? -50.322 1.329 81.358 1.00 70.56 107 THR A C 1
ATOM 879 O O . THR A 1 107 ? -50.261 1.406 82.584 1.00 70.56 107 THR A O 1
ATOM 882 N N . ASP A 1 108 ? -50.885 2.294 80.626 1.00 71.56 108 ASP A N 1
ATOM 883 C CA . ASP A 1 108 ? -51.417 3.537 81.207 1.00 71.56 108 ASP A CA 1
ATOM 884 C C . ASP A 1 108 ? -52.652 3.316 82.093 1.00 71.56 108 ASP A C 1
ATOM 886 O O . ASP A 1 108 ? -52.739 3.883 83.188 1.00 71.56 108 ASP A O 1
ATOM 890 N N . ALA A 1 109 ? -53.602 2.477 81.658 1.00 71.88 109 ALA A N 1
ATOM 891 C CA . ALA A 1 109 ? -54.761 2.085 82.461 1.00 71.88 109 ALA A CA 1
ATOM 892 C C . ALA A 1 109 ? -54.306 1.443 83.768 1.00 71.88 109 ALA A C 1
ATOM 894 O O . ALA A 1 109 ? -54.776 1.825 84.840 1.00 71.88 109 ALA A O 1
ATOM 895 N N . MET A 1 110 ? -53.361 0.508 83.687 1.00 75.56 110 MET A N 1
ATOM 896 C CA . MET A 1 110 ? -52.838 -0.176 84.859 1.00 75.56 110 MET A CA 1
ATOM 897 C C . MET A 1 110 ? -52.072 0.771 85.775 1.00 75.56 110 MET A C 1
ATOM 899 O O . MET A 1 110 ? -52.342 0.793 86.971 1.00 75.56 110 MET A O 1
ATOM 903 N N . ASN A 1 111 ? -51.202 1.629 85.247 1.00 75.19 111 ASN A N 1
ATOM 904 C CA . ASN A 1 111 ? -50.482 2.612 86.054 1.00 75.19 111 ASN A CA 1
ATOM 905 C C . ASN A 1 111 ? -51.435 3.593 86.745 1.00 75.19 111 ASN A C 1
ATOM 907 O O . ASN A 1 111 ? -51.274 3.877 87.934 1.00 75.19 111 ASN A O 1
ATOM 911 N N . CYS A 1 112 ? -52.468 4.074 86.050 1.00 76.12 112 CYS A N 1
ATOM 912 C CA . CYS A 1 112 ? -53.466 4.970 86.628 1.00 76.12 112 CYS A CA 1
ATOM 913 C C . CYS A 1 112 ? -54.326 4.260 87.688 1.00 76.12 112 CYS A C 1
ATOM 915 O O . CYS A 1 112 ? -54.573 4.816 88.764 1.00 76.12 112 CYS A O 1
ATOM 917 N N . PHE A 1 113 ? -54.731 3.016 87.421 1.00 80.06 113 PHE A N 1
ATOM 918 C CA . PHE A 1 113 ? -55.478 2.173 88.350 1.00 80.06 113 PHE A CA 1
ATOM 919 C C . PHE A 1 113 ? -54.678 1.901 89.628 1.00 80.06 113 PHE A C 1
ATOM 921 O O . PHE A 1 113 ? -55.161 2.189 90.721 1.00 80.06 113 PHE A O 1
ATOM 928 N N . LEU A 1 114 ? -53.430 1.442 89.501 1.00 75.12 114 LEU A N 1
ATOM 929 C CA . LEU A 1 114 ? -52.521 1.147 90.616 1.00 75.12 114 LEU A CA 1
ATOM 930 C C . LEU A 1 114 ? -52.214 2.388 91.449 1.00 75.12 114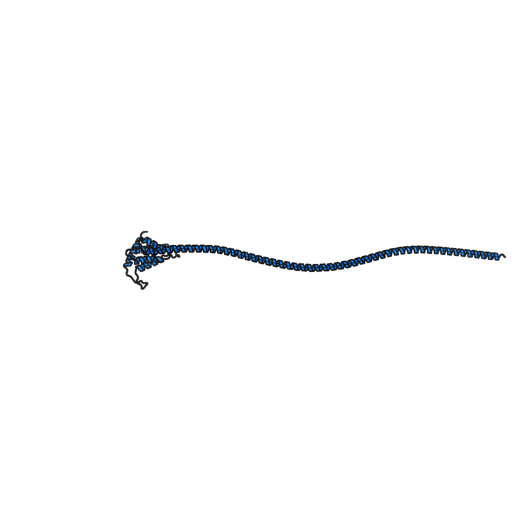 LEU A C 1
ATOM 932 O O . LEU A 1 114 ? -52.282 2.340 92.678 1.00 75.12 114 LEU A O 1
ATOM 936 N N . SER A 1 115 ? -51.950 3.514 90.780 1.00 75.75 115 SER A N 1
ATOM 937 C CA . SER A 1 115 ? -51.755 4.806 91.447 1.00 75.75 115 SER A CA 1
ATOM 938 C C . SER A 1 115 ? -52.987 5.219 92.251 1.00 75.75 115 SER A C 1
ATOM 940 O O . SER A 1 115 ? -52.863 5.857 93.293 1.00 75.75 115 SER A O 1
ATOM 942 N N . SER A 1 116 ? -54.179 4.829 91.789 1.00 74.50 116 SER A N 1
ATOM 943 C CA . SER A 1 116 ? -55.436 5.131 92.466 1.00 74.50 116 SER A CA 1
ATOM 944 C C . SER A 1 116 ? -55.695 4.197 93.650 1.00 74.50 116 SER A C 1
ATOM 946 O O . SER A 1 116 ? -56.106 4.685 94.699 1.00 74.50 116 SER A O 1
ATOM 948 N N . ILE A 1 117 ? -55.473 2.882 93.524 1.00 70.94 117 ILE A N 1
ATOM 949 C CA . ILE A 1 117 ? -55.829 1.885 94.556 1.00 70.94 117 ILE A CA 1
ATOM 950 C C . ILE A 1 117 ? -54.812 1.735 95.703 1.00 70.94 117 ILE A C 1
ATOM 952 O O . ILE A 1 117 ? -55.164 1.191 96.751 1.00 70.94 117 ILE A O 1
ATOM 956 N N . GLY A 1 118 ? -53.585 2.245 95.562 1.00 65.62 118 GLY A N 1
ATOM 957 C CA . GLY A 1 118 ? -52.561 2.176 96.612 1.00 65.62 118 GLY A CA 1
ATOM 958 C C . GLY A 1 118 ? -52.096 0.743 96.935 1.00 65.62 118 GLY A C 1
ATOM 959 O O . GLY A 1 118 ? -52.206 -0.156 96.107 1.00 65.62 118 GLY A O 1
ATOM 960 N N . LYS A 1 119 ? -51.555 0.510 98.146 1.00 58.56 119 LYS A N 1
ATOM 961 C CA . LYS A 1 119 ? -50.952 -0.771 98.606 1.00 58.56 119 LYS A CA 1
ATOM 962 C C . LYS A 1 119 ? -51.965 -1.915 98.851 1.00 58.56 119 LYS A C 1
ATOM 964 O O . LYS A 1 119 ? -51.841 -2.651 99.827 1.00 58.56 119 LYS A O 1
ATOM 969 N N . LEU A 1 120 ? -52.969 -2.092 97.997 1.00 57.81 120 LEU A N 1
ATOM 970 C CA . LEU A 1 120 ? -53.801 -3.298 98.002 1.00 57.81 120 LEU A CA 1
ATOM 971 C C . LEU A 1 120 ? -53.033 -4.411 97.270 1.00 57.81 120 LEU A C 1
ATOM 973 O O . LEU A 1 120 ? -53.049 -4.500 96.047 1.00 57.81 120 LEU A O 1
ATOM 977 N N . SER A 1 121 ? -52.275 -5.221 98.015 1.00 51.19 121 SER A N 1
ATOM 978 C CA . SER A 1 121 ? -51.446 -6.286 97.439 1.00 51.19 121 SER A CA 1
ATOM 979 C C . SER A 1 121 ? -52.301 -7.483 97.015 1.00 51.19 121 SER A C 1
ATOM 981 O O . SER A 1 121 ? -52.681 -8.297 97.857 1.00 51.19 121 SER A O 1
ATOM 983 N N . VAL A 1 122 ? -52.566 -7.631 95.717 1.00 54.72 122 VAL A N 1
ATOM 984 C CA . VAL A 1 122 ? -53.163 -8.859 95.172 1.00 54.72 122 VAL A CA 1
ATOM 985 C C . VAL A 1 122 ? -52.057 -9.726 94.569 1.00 54.72 122 VAL A C 1
ATOM 987 O O . VAL A 1 122 ? -51.263 -9.279 93.744 1.00 54.72 122 VAL A O 1
ATOM 990 N N . GLN A 1 123 ? -51.972 -10.975 95.021 1.00 52.91 123 GLN A N 1
ATOM 991 C CA . GLN A 1 123 ? -50.897 -11.925 94.712 1.00 52.91 123 GLN A CA 1
ATOM 992 C C . GLN A 1 123 ? -50.845 -12.323 93.221 1.00 52.91 123 GLN A C 1
ATOM 994 O O . GLN A 1 123 ? -49.772 -12.649 92.717 1.00 52.91 123 GLN A O 1
ATOM 999 N N . SER A 1 124 ? -51.960 -12.188 92.492 1.00 55.25 124 SER A N 1
ATOM 1000 C CA . SER A 1 124 ? -52.037 -12.363 91.031 1.00 55.25 124 SER A CA 1
ATOM 1001 C C . SER A 1 124 ? -51.183 -11.353 90.251 1.00 55.25 124 SER A C 1
ATOM 1003 O O . SER A 1 124 ? -50.693 -11.658 89.166 1.00 55.25 124 SER A O 1
ATOM 1005 N N . PHE A 1 125 ? -50.925 -10.178 90.834 1.00 52.94 125 PHE A N 1
ATOM 1006 C CA . PHE A 1 125 ? -50.191 -9.083 90.202 1.00 52.94 125 PHE A CA 1
ATOM 1007 C C . PHE A 1 125 ? -48.697 -9.387 90.021 1.00 52.94 125 PHE A C 1
ATOM 1009 O O . PHE A 1 125 ? -48.084 -9.044 89.012 1.00 52.94 125 PHE A O 1
ATOM 1016 N N . LYS A 1 126 ? -48.101 -10.096 90.988 1.00 52.53 126 LYS A N 1
ATOM 1017 C CA . LYS A 1 126 ? -46.681 -10.482 90.940 1.00 52.53 126 LYS A CA 1
ATOM 1018 C C . LYS A 1 126 ? -46.387 -11.505 89.840 1.00 52.53 126 LYS A C 1
ATOM 1020 O O . LYS A 1 126 ? -45.281 -11.524 89.314 1.00 52.53 126 LYS A O 1
ATOM 1025 N N . GLN A 1 127 ? -47.370 -12.326 89.479 1.00 53.78 127 GLN A N 1
ATOM 1026 C CA . GLN A 1 127 ? -47.217 -13.353 88.451 1.00 53.78 127 GLN A CA 1
ATOM 1027 C C . GLN A 1 127 ? -47.263 -12.764 87.031 1.00 53.78 127 GLN A C 1
ATOM 1029 O O . GLN A 1 127 ? -46.550 -13.241 86.155 1.00 53.78 127 GLN A O 1
ATOM 1034 N N . GLN A 1 128 ? -48.021 -11.681 86.821 1.00 54.44 128 GLN A N 1
ATOM 1035 C CA . GLN A 1 128 ? -48.019 -10.919 85.564 1.00 54.44 128 GLN A CA 1
ATOM 1036 C C . GLN A 1 128 ? -46.775 -10.036 85.403 1.00 54.44 128 GLN A C 1
ATOM 1038 O O . GLN A 1 128 ? -46.301 -9.864 84.287 1.00 54.44 128 GLN A O 1
ATOM 1043 N N . LEU A 1 129 ? -46.179 -9.547 86.497 1.00 50.78 129 LEU A N 1
ATOM 1044 C CA . LEU A 1 129 ? -44.915 -8.803 86.425 1.00 50.78 129 LEU A CA 1
ATOM 1045 C C . LEU A 1 129 ? -43.747 -9.678 85.929 1.00 50.78 129 LEU A C 1
ATOM 1047 O O . LEU A 1 129 ? -42.867 -9.187 85.240 1.00 50.78 129 LEU A O 1
ATOM 1051 N N . MET A 1 130 ? -43.756 -10.989 86.198 1.00 48.00 130 MET A N 1
ATOM 1052 C CA . MET A 1 130 ? -42.765 -11.913 85.620 1.00 48.00 130 MET A CA 1
ATOM 1053 C C . MET A 1 130 ? -42.894 -12.079 84.094 1.00 48.00 130 MET A C 1
ATOM 1055 O O . MET A 1 130 ? -41.950 -12.538 83.462 1.00 48.00 130 MET A O 1
ATOM 1059 N N . GLN A 1 131 ? -44.000 -11.648 83.473 1.00 54.47 131 GLN A N 1
ATOM 1060 C CA . GLN A 1 131 ? -44.116 -11.578 82.010 1.00 54.47 131 GLN A CA 1
ATOM 1061 C C . GLN A 1 131 ? -43.402 -10.349 81.414 1.00 54.47 131 GLN A C 1
ATOM 1063 O O . GLN A 1 131 ? -43.209 -10.295 80.204 1.00 54.47 131 GLN A O 1
ATOM 1068 N N . SER A 1 132 ? -42.957 -9.377 82.224 1.00 54.19 132 SER A N 1
ATOM 1069 C CA . SER A 1 132 ? -42.227 -8.206 81.719 1.00 54.19 132 SER A CA 1
ATOM 1070 C C . SER A 1 132 ? -40.758 -8.494 81.386 1.00 54.19 132 SER A C 1
ATOM 1072 O O . SER A 1 132 ? -40.159 -7.721 80.646 1.00 54.19 132 SER A O 1
ATOM 1074 N N . SER A 1 133 ? -40.165 -9.595 81.875 1.00 55.00 133 SER A N 1
ATOM 1075 C CA . SER A 1 133 ? -38.804 -9.986 81.459 1.00 55.00 133 SER A CA 1
ATOM 1076 C C . SER A 1 133 ? -38.772 -10.445 79.996 1.00 55.00 133 SER A C 1
ATOM 1078 O O . SER A 1 133 ? -37.803 -10.179 79.295 1.00 55.00 133 SER A O 1
ATOM 1080 N N . TRP A 1 134 ? -39.872 -11.032 79.508 1.00 56.88 134 TRP A N 1
ATOM 1081 C CA . TRP A 1 134 ? -40.060 -11.368 78.094 1.00 56.88 134 TRP A CA 1
ATOM 1082 C C . TRP A 1 134 ? -40.102 -10.129 77.195 1.00 56.88 134 TRP A C 1
ATOM 1084 O O . TRP A 1 134 ? -39.635 -10.182 76.064 1.00 56.88 134 TRP A O 1
ATOM 1094 N N . ALA A 1 135 ? -40.635 -9.005 77.684 1.00 59.44 135 ALA A N 1
ATOM 1095 C CA . ALA A 1 135 ? -40.698 -7.764 76.911 1.00 59.44 135 ALA A CA 1
ATOM 1096 C C . ALA A 1 135 ? -39.302 -7.163 76.670 1.00 59.44 135 ALA A C 1
ATOM 1098 O O . ALA A 1 135 ? -39.024 -6.694 75.570 1.00 59.44 135 ALA A O 1
ATOM 1099 N N . VAL A 1 136 ? -38.410 -7.245 77.663 1.00 66.81 136 VAL A N 1
ATOM 1100 C CA . VAL A 1 136 ? -37.016 -6.780 77.543 1.00 66.81 136 VAL A CA 1
ATOM 1101 C C . VAL A 1 136 ? -36.218 -7.663 76.578 1.00 66.81 136 VAL A C 1
ATOM 1103 O O . VAL A 1 136 ? -35.459 -7.149 75.760 1.00 66.81 136 VAL A O 1
ATOM 1106 N N . GLU A 1 137 ? -36.416 -8.985 76.615 1.00 70.50 137 GLU A N 1
ATOM 1107 C CA . GLU A 1 137 ? -35.802 -9.903 75.642 1.00 70.50 137 GLU A CA 1
ATOM 1108 C C . GLU A 1 137 ? -36.326 -9.672 74.216 1.00 70.50 137 GLU A C 1
ATOM 1110 O O . GLU A 1 137 ? -35.544 -9.673 73.268 1.00 70.50 137 GLU A O 1
ATOM 1115 N N . LEU A 1 138 ? -37.627 -9.412 74.050 1.00 71.44 138 LEU A N 1
ATOM 1116 C CA . LEU A 1 138 ? -38.227 -9.059 72.757 1.00 71.44 138 LEU A CA 1
ATOM 1117 C C . LEU A 1 138 ? -37.668 -7.750 72.189 1.00 71.44 138 LEU A C 1
ATOM 1119 O O . LEU A 1 138 ? -37.358 -7.692 71.000 1.00 71.44 138 LEU A O 1
ATOM 1123 N N . GLU A 1 139 ? -37.506 -6.720 73.020 1.00 73.88 139 GLU A N 1
ATOM 1124 C CA . GLU A 1 139 ? -36.921 -5.438 72.615 1.00 73.88 139 GLU A CA 1
ATOM 1125 C C . GLU A 1 139 ? -35.437 -5.583 72.246 1.00 73.88 139 GLU A C 1
ATOM 1127 O O . GLU A 1 139 ? -34.997 -5.061 71.220 1.00 73.88 139 GLU A O 1
ATOM 1132 N N . SER A 1 140 ? -34.674 -6.356 73.027 1.00 74.38 140 SER A N 1
ATOM 1133 C CA . SER A 1 140 ? -33.273 -6.664 72.722 1.00 74.38 140 SER A CA 1
ATOM 1134 C C . SER A 1 140 ? -33.133 -7.426 71.401 1.00 74.38 140 SER A C 1
ATOM 1136 O O . SER A 1 140 ? -32.299 -7.064 70.572 1.00 74.38 140 SER A O 1
ATOM 1138 N N . ASN A 1 141 ? -33.967 -8.446 71.174 1.00 78.81 141 ASN A N 1
ATOM 1139 C CA . ASN A 1 141 ? -33.963 -9.221 69.931 1.00 78.81 141 ASN A CA 1
ATOM 1140 C C . ASN A 1 141 ? -34.360 -8.359 68.726 1.00 78.81 141 ASN A C 1
ATOM 1142 O O . ASN A 1 141 ? -33.749 -8.460 67.665 1.00 78.81 141 ASN A O 1
ATOM 1146 N N . TYR A 1 142 ? -35.351 -7.480 68.888 1.00 81.06 142 TYR A N 1
ATOM 1147 C CA . TYR A 1 142 ? -35.761 -6.552 67.838 1.00 81.06 142 TYR A CA 1
ATOM 1148 C C . TYR A 1 142 ? -34.649 -5.557 67.479 1.00 81.06 142 TYR A C 1
ATOM 1150 O O . TYR A 1 142 ? -34.399 -5.318 66.299 1.00 81.06 142 TYR A O 1
ATOM 1158 N N . ASN A 1 143 ? -33.954 -5.000 68.474 1.00 85.44 143 ASN A N 1
ATOM 1159 C CA . ASN A 1 143 ? -32.859 -4.061 68.234 1.00 85.44 143 ASN A CA 1
ATOM 1160 C C . ASN A 1 143 ? -31.672 -4.716 67.513 1.00 85.44 143 ASN A C 1
ATOM 1162 O O . ASN A 1 143 ? -31.119 -4.105 66.595 1.00 85.44 143 ASN A O 1
ATOM 1166 N N . GLU A 1 144 ? -31.309 -5.954 67.865 1.00 88.00 144 GLU A N 1
ATOM 1167 C CA . GLU A 1 144 ? -30.246 -6.672 67.148 1.00 88.00 144 GLU A CA 1
ATOM 1168 C C . GLU A 1 144 ? -30.670 -7.003 65.706 1.00 88.00 144 GLU A C 1
ATOM 1170 O O . GLU A 1 144 ? -29.900 -6.796 64.772 1.00 88.00 144 GLU A O 1
ATOM 1175 N N . GLU A 1 145 ? -31.928 -7.396 65.489 1.00 86.56 145 GLU A N 1
ATOM 1176 C CA . GLU A 1 145 ? -32.485 -7.632 64.150 1.00 86.56 145 GLU A CA 1
ATOM 1177 C C . GLU A 1 145 ? -32.484 -6.361 63.277 1.00 86.56 145 GLU A C 1
ATOM 1179 O O . GLU A 1 145 ? -32.215 -6.414 62.075 1.00 86.56 145 GLU A O 1
ATOM 1184 N N . VAL A 1 146 ? -32.777 -5.190 63.853 1.00 88.31 146 VAL A N 1
ATOM 1185 C CA . VAL A 1 146 ? -32.693 -3.902 63.139 1.00 88.31 146 VAL A CA 1
ATOM 1186 C C . VAL A 1 146 ? -31.247 -3.569 62.772 1.00 88.31 146 VAL A C 1
ATOM 1188 O O . VAL A 1 146 ? -30.986 -3.111 61.658 1.00 88.31 146 VAL A O 1
ATOM 1191 N N . LYS A 1 147 ? -30.300 -3.814 63.682 1.00 92.81 147 LYS A N 1
ATOM 1192 C CA . LYS A 1 147 ? -28.873 -3.585 63.438 1.00 92.81 147 LYS A CA 1
ATOM 1193 C C . LYS A 1 147 ? -28.348 -4.469 62.303 1.00 92.81 147 LYS A C 1
ATOM 1195 O O . LYS A 1 147 ? -27.723 -3.942 61.386 1.00 92.81 147 LYS A O 1
ATOM 1200 N N . ILE A 1 148 ? -28.671 -5.764 62.309 1.00 92.06 148 ILE A N 1
ATOM 1201 C CA . ILE A 1 148 ? -28.272 -6.704 61.249 1.00 92.06 148 ILE A CA 1
ATOM 1202 C C . ILE A 1 148 ? -28.862 -6.286 59.897 1.00 92.06 148 ILE A C 1
ATOM 1204 O O . ILE A 1 148 ? -28.150 -6.271 58.893 1.00 92.06 148 ILE A O 1
ATOM 1208 N N . ARG A 1 149 ? -30.143 -5.887 59.855 1.00 90.75 149 ARG A N 1
ATOM 1209 C CA . ARG A 1 149 ? -30.769 -5.391 58.617 1.00 90.75 149 ARG A CA 1
ATOM 1210 C C . ARG A 1 149 ? -30.061 -4.161 58.065 1.00 90.75 149 ARG A C 1
ATOM 1212 O O . ARG A 1 149 ? -29.811 -4.102 56.866 1.00 90.75 149 ARG A O 1
ATOM 1219 N N . LYS A 1 150 ? -29.683 -3.221 58.930 1.00 93.75 150 LYS A N 1
ATOM 1220 C CA . LYS A 1 150 ? -28.940 -2.030 58.516 1.00 93.75 150 LYS A CA 1
ATOM 1221 C C . LYS A 1 150 ? -27.551 -2.376 57.971 1.00 93.75 150 LYS A C 1
ATOM 1223 O O . LYS A 1 150 ? -27.163 -1.865 56.929 1.00 93.75 150 LYS A O 1
ATOM 1228 N N . GLU A 1 151 ? -26.821 -3.271 58.635 1.00 94.00 151 GLU A N 1
ATOM 1229 C CA . GLU A 1 151 ? -25.511 -3.731 58.154 1.00 94.00 151 GLU A CA 1
ATOM 1230 C C . GLU A 1 151 ? -25.617 -4.443 56.794 1.00 94.00 151 GLU A C 1
ATOM 1232 O O . GLU A 1 151 ? -24.764 -4.240 55.925 1.00 94.00 151 GLU A O 1
ATOM 1237 N N . ALA A 1 152 ? -26.682 -5.224 56.580 1.00 92.81 152 ALA A N 1
ATOM 1238 C CA . ALA A 1 152 ? -26.973 -5.867 55.301 1.00 92.81 152 ALA A CA 1
ATOM 1239 C C . ALA A 1 152 ? -27.347 -4.855 54.202 1.00 92.81 152 ALA A C 1
ATOM 1241 O O . ALA A 1 152 ? -26.876 -4.985 53.074 1.00 92.81 152 ALA A O 1
ATOM 1242 N N . GLU A 1 153 ? -28.145 -3.829 54.517 1.00 93.19 153 GLU A N 1
ATOM 1243 C CA . GLU A 1 153 ? -28.470 -2.736 53.590 1.00 93.19 153 GLU A CA 1
ATOM 1244 C C . GLU A 1 153 ? -27.221 -1.937 53.192 1.00 93.19 153 GLU A C 1
ATOM 1246 O O . GLU A 1 153 ? -27.009 -1.681 52.006 1.00 93.19 153 GLU A O 1
ATOM 1251 N N . ASP A 1 154 ? -26.356 -1.608 54.154 1.00 94.88 154 ASP A N 1
ATOM 1252 C CA . ASP A 1 154 ? -25.095 -0.906 53.898 1.00 94.88 154 ASP A CA 1
ATOM 1253 C C . ASP A 1 154 ? -24.131 -1.765 53.058 1.00 94.88 154 ASP A C 1
ATOM 1255 O O . ASP A 1 154 ? -23.427 -1.250 52.185 1.00 94.88 154 ASP A O 1
ATOM 1259 N N . ALA A 1 155 ? -24.084 -3.083 53.294 1.00 94.75 155 ALA A N 1
ATOM 1260 C CA . ALA A 1 155 ? -23.303 -4.012 52.476 1.00 94.75 155 ALA A CA 1
ATOM 1261 C C . ALA A 1 155 ? -23.838 -4.097 51.039 1.00 94.75 155 ALA A C 1
ATOM 1263 O O . ALA A 1 155 ? -23.057 -3.991 50.093 1.00 94.75 155 ALA A O 1
ATOM 1264 N N . LEU A 1 156 ? -25.160 -4.199 50.877 1.00 95.94 156 LEU A N 1
ATOM 1265 C CA . LEU A 1 156 ? -25.818 -4.219 49.572 1.00 95.94 156 LEU A CA 1
ATOM 1266 C C . LEU A 1 156 ? -25.603 -2.907 48.803 1.00 95.94 156 LEU A C 1
ATOM 1268 O O . LEU A 1 156 ? -25.417 -2.925 47.587 1.00 95.94 156 LEU A O 1
ATOM 1272 N N . ALA A 1 157 ? -25.610 -1.763 49.494 1.00 95.44 157 ALA A N 1
ATOM 1273 C CA . ALA A 1 157 ? -25.333 -0.465 48.887 1.00 95.44 157 ALA A CA 1
ATOM 1274 C C . ALA A 1 157 ? -23.910 -0.399 48.308 1.00 95.44 157 ALA A C 1
ATOM 1276 O O . ALA A 1 157 ? -23.748 0.010 47.158 1.00 95.44 157 ALA A O 1
ATOM 1277 N N . ARG A 1 158 ? -22.901 -0.875 49.053 1.00 95.44 158 ARG A N 1
ATOM 1278 C CA . ARG A 1 158 ? -21.510 -0.959 48.570 1.00 95.44 158 ARG A CA 1
ATOM 1279 C C . ARG A 1 158 ? -21.372 -1.889 47.365 1.00 95.44 158 ARG A C 1
ATOM 1281 O O . ARG A 1 158 ? -20.771 -1.510 46.366 1.00 95.44 158 ARG A O 1
ATOM 1288 N N . GLU A 1 159 ? -21.977 -3.074 47.423 1.00 95.94 159 GLU A N 1
ATOM 1289 C CA . GLU A 1 159 ? -21.940 -4.032 46.310 1.00 95.94 159 GLU A CA 1
ATOM 1290 C C . GLU A 1 159 ? -22.600 -3.455 45.047 1.00 95.94 159 GLU A C 1
ATOM 1292 O O . GLU A 1 159 ? -22.099 -3.610 43.933 1.00 95.94 159 GLU A O 1
ATOM 1297 N N . LYS A 1 160 ? -23.696 -2.707 45.209 1.00 96.56 160 LYS A N 1
ATOM 1298 C CA . LYS A 1 160 ? -24.363 -2.024 44.097 1.00 96.56 160 LYS A CA 1
ATOM 1299 C C . LYS A 1 160 ? -23.462 -0.977 43.434 1.00 96.56 160 LYS A C 1
ATOM 1301 O O . LYS A 1 160 ? -23.488 -0.860 42.208 1.00 96.56 160 LYS A O 1
ATOM 1306 N N . GLU A 1 161 ? -22.680 -0.230 44.212 1.00 96.19 161 GLU A N 1
ATOM 1307 C CA . GLU A 1 161 ? -21.703 0.730 43.683 1.00 96.19 161 GLU A CA 1
ATOM 1308 C C . GLU A 1 161 ? -20.576 0.030 42.910 1.00 96.19 161 GLU A C 1
ATOM 1310 O O . GLU A 1 161 ? -20.243 0.457 41.801 1.00 96.19 161 GLU A O 1
ATOM 1315 N N . GLU A 1 162 ? -20.042 -1.078 43.431 1.00 96.06 162 GLU A N 1
ATOM 1316 C CA . GLU A 1 162 ? -19.014 -1.876 42.747 1.00 96.06 162 GLU A CA 1
ATOM 1317 C C . GLU A 1 162 ? -19.524 -2.465 41.427 1.00 96.06 162 GLU A C 1
ATOM 1319 O O . GLU A 1 162 ? -18.854 -2.363 40.396 1.00 96.06 162 GLU A O 1
ATOM 1324 N N . VAL A 1 163 ? -20.739 -3.021 41.419 1.00 96.94 163 VAL A N 1
ATOM 1325 C CA . VAL A 1 163 ? -21.372 -3.552 40.202 1.00 96.94 163 VAL A CA 1
ATOM 1326 C C . VAL A 1 163 ? -21.572 -2.451 39.161 1.00 96.94 163 VAL A C 1
ATOM 1328 O O . VAL A 1 163 ? -21.356 -2.682 37.970 1.00 96.94 163 VAL A O 1
ATOM 1331 N N . GLU A 1 164 ? -21.967 -1.250 39.580 1.00 96.94 164 GLU A N 1
ATOM 1332 C CA . GLU A 1 164 ? -22.137 -0.119 38.668 1.00 96.94 164 GLU A CA 1
ATOM 1333 C C . GLU A 1 164 ? -20.798 0.342 38.076 1.00 96.94 164 GLU A C 1
ATOM 1335 O O . GLU A 1 164 ? -20.705 0.623 36.878 1.00 96.94 164 GLU A O 1
ATOM 1340 N N . LEU A 1 165 ? -19.733 0.349 38.880 1.00 97.31 165 LEU A N 1
ATOM 1341 C CA . LEU A 1 165 ? -18.382 0.654 38.414 1.00 97.31 165 LEU A CA 1
ATOM 1342 C C . LEU A 1 165 ? -17.882 -0.408 37.422 1.00 97.31 165 LEU A C 1
ATOM 1344 O O . LEU A 1 165 ? -17.332 -0.070 36.371 1.00 97.31 165 LEU A O 1
ATOM 1348 N N . MET A 1 166 ? -18.158 -1.685 37.695 1.00 97.31 166 MET A N 1
ATOM 1349 C CA . MET A 1 166 ? -17.784 -2.789 36.814 1.00 97.31 166 MET A CA 1
ATOM 1350 C C . MET A 1 166 ? -18.561 -2.771 35.491 1.00 97.31 166 MET A C 1
ATOM 1352 O O . MET A 1 166 ? -17.983 -3.041 34.439 1.00 97.31 166 MET A O 1
ATOM 1356 N N . LYS A 1 167 ? -19.840 -2.368 35.500 1.00 97.75 167 LYS A N 1
ATOM 1357 C CA . LYS A 1 167 ? -20.617 -2.134 34.269 1.00 97.75 167 LYS A CA 1
ATOM 1358 C C . LYS A 1 167 ? -20.008 -1.036 33.403 1.00 97.75 167 LYS A C 1
ATOM 1360 O O . LYS A 1 167 ? -19.892 -1.230 32.196 1.00 97.75 167 LYS A O 1
ATOM 1365 N N . ARG A 1 168 ? -19.598 0.090 33.999 1.00 97.75 168 ARG A N 1
ATOM 1366 C CA . ARG A 1 168 ? -18.950 1.187 33.255 1.00 97.75 168 ARG A CA 1
ATOM 1367 C C . ARG A 1 168 ? -17.633 0.746 32.625 1.00 97.75 168 ARG A C 1
ATOM 1369 O O . ARG A 1 168 ? -17.387 1.058 31.465 1.00 97.75 168 ARG A O 1
ATOM 1376 N N . LEU A 1 169 ? -16.819 -0.015 33.359 1.00 97.75 169 LEU A N 1
ATOM 1377 C CA . LEU A 1 169 ? -15.581 -0.592 32.825 1.00 97.75 169 LEU A CA 1
ATOM 1378 C C . LEU A 1 169 ? -15.851 -1.558 31.667 1.00 97.75 169 LEU A C 1
ATOM 1380 O O . LEU A 1 169 ? -15.174 -1.490 30.645 1.00 97.75 169 LEU A O 1
ATOM 1384 N N . LEU A 1 170 ? -16.855 -2.429 31.803 1.00 97.94 170 LEU A N 1
ATOM 1385 C CA . LEU A 1 170 ? -17.232 -3.364 30.745 1.00 97.94 170 LEU A CA 1
ATOM 1386 C C . LEU A 1 170 ? -17.671 -2.628 29.473 1.00 97.94 170 LEU A C 1
ATOM 1388 O O . LEU A 1 170 ? -17.308 -3.042 28.374 1.00 97.94 170 LEU A O 1
ATOM 1392 N N . GLU A 1 171 ? -18.438 -1.547 29.612 1.00 97.62 171 GLU A N 1
ATOM 1393 C CA . GLU A 1 171 ? -18.890 -0.764 28.463 1.00 97.62 171 GLU A CA 1
ATOM 1394 C C . GLU A 1 171 ? -17.724 -0.037 27.780 1.00 97.62 171 GLU A C 1
ATOM 1396 O O . GLU A 1 171 ? -17.577 -0.144 26.565 1.00 97.62 171 GLU A O 1
ATOM 1401 N N . SER A 1 172 ? -16.811 0.560 28.556 1.00 97.69 172 SER A N 1
ATOM 1402 C CA . SER A 1 172 ? -15.566 1.141 28.029 1.00 97.69 172 SER A CA 1
ATOM 1403 C C . SER A 1 172 ? -14.734 0.114 27.256 1.00 97.69 172 SER A C 1
ATOM 1405 O O . SER A 1 172 ? -14.214 0.412 26.185 1.00 97.69 172 SER A O 1
ATOM 1407 N N . TYR A 1 173 ? -14.627 -1.116 27.765 1.00 97.75 173 TYR A N 1
ATOM 1408 C CA . TYR A 1 173 ? -13.875 -2.175 27.093 1.00 97.75 173 TYR A CA 1
ATOM 1409 C C . TYR A 1 173 ? -14.522 -2.600 25.768 1.00 97.75 173 TYR A C 1
ATOM 1411 O O . TYR A 1 173 ? -13.824 -2.821 24.780 1.00 97.75 173 TYR A O 1
ATOM 1419 N N . LYS A 1 174 ? -15.858 -2.691 25.712 1.00 97.81 174 LYS A N 1
ATOM 1420 C CA . LYS A 1 174 ? -16.577 -2.977 24.460 1.00 97.81 174 LYS A CA 1
ATOM 1421 C C . LYS A 1 174 ? -16.389 -1.865 23.432 1.00 97.81 174 LYS A C 1
ATOM 1423 O O . LYS A 1 174 ? -16.207 -2.163 22.252 1.00 97.81 174 LYS A O 1
ATOM 1428 N N . GLU A 1 175 ? -16.430 -0.606 23.864 1.00 97.44 175 GLU A N 1
ATOM 1429 C CA . GLU A 1 175 ? -16.179 0.541 22.990 1.00 97.44 175 GLU A CA 1
ATOM 1430 C C . GLU A 1 175 ? -14.758 0.492 22.415 1.00 97.44 175 GLU A C 1
ATOM 1432 O O . GLU A 1 175 ? -14.588 0.577 21.196 1.00 97.44 175 GLU A O 1
ATOM 1437 N N . GLU A 1 176 ? -13.745 0.273 23.259 1.00 97.25 176 GLU A N 1
ATOM 1438 C CA . GLU A 1 176 ? -12.354 0.107 22.819 1.00 97.25 176 GLU A CA 1
ATOM 1439 C C . GLU A 1 176 ? -12.196 -1.077 21.860 1.00 97.25 176 GLU A C 1
ATOM 1441 O O . GLU A 1 176 ? -11.565 -0.947 20.810 1.00 97.25 176 GLU A O 1
ATOM 1446 N N . GLN A 1 177 ? -12.817 -2.220 22.162 1.00 97.44 177 GLN A N 1
ATOM 1447 C CA . GLN A 1 177 ? -12.795 -3.394 21.294 1.00 97.44 177 GLN A CA 1
ATOM 1448 C C . GLN A 1 177 ? -13.407 -3.093 19.916 1.00 97.44 177 GLN A C 1
ATOM 1450 O O . GLN A 1 177 ? -12.837 -3.480 18.891 1.00 97.44 177 GLN A O 1
ATOM 1455 N N . GLY A 1 178 ? -14.531 -2.371 19.870 1.00 97.62 178 GLY A N 1
ATOM 1456 C CA . GLY A 1 178 ? -15.171 -1.944 18.624 1.00 97.62 178 GLY A CA 1
ATOM 1457 C C . GLY A 1 178 ? -14.309 -0.970 17.813 1.00 97.62 178 GLY A C 1
ATOM 1458 O O . GLY A 1 178 ? -14.201 -1.096 16.586 1.00 97.62 178 GLY A O 1
ATOM 1459 N N . GLN A 1 179 ? -13.630 -0.035 18.483 1.00 97.69 179 GLN A N 1
ATOM 1460 C CA . GLN A 1 179 ? -12.667 0.862 17.840 1.00 97.69 179 GLN A CA 1
ATOM 1461 C C . GLN A 1 179 ? -11.484 0.084 17.255 1.00 97.69 179 GLN A C 1
ATOM 1463 O O . GLN A 1 179 ? -11.103 0.319 16.106 1.00 97.69 179 GLN A O 1
ATOM 1468 N N . LEU A 1 180 ? -10.937 -0.878 18.001 1.00 97.69 180 LEU A N 1
ATOM 1469 C CA . LEU A 1 180 ? -9.798 -1.687 17.570 1.00 97.69 180 LEU A CA 1
ATOM 1470 C C . LEU A 1 180 ? -10.145 -2.559 16.354 1.00 97.69 180 LEU A C 1
ATOM 1472 O O . LEU A 1 180 ? -9.366 -2.646 15.402 1.00 97.69 180 LEU A O 1
ATOM 1476 N N . GLN A 1 181 ? -11.340 -3.157 16.340 1.00 97.50 181 GLN A N 1
ATOM 1477 C CA . GLN A 1 181 ? -11.852 -3.899 15.183 1.00 97.50 181 GLN A CA 1
ATOM 1478 C C . GLN A 1 181 ? -12.009 -2.993 13.958 1.00 97.50 181 GLN A C 1
ATOM 1480 O O . GLN A 1 181 ? -11.570 -3.350 12.864 1.00 97.50 181 GLN A O 1
ATOM 1485 N N . SER A 1 182 ? -12.561 -1.792 14.143 1.00 96.56 182 SER A N 1
ATOM 1486 C CA . SER A 1 182 ? -12.721 -0.813 13.060 1.00 96.56 182 SER A CA 1
ATOM 1487 C C . SER A 1 182 ? -11.370 -0.371 12.485 1.00 96.56 182 SER A C 1
ATOM 1489 O O . SER A 1 182 ? -11.199 -0.309 11.267 1.00 96.56 182 SER A O 1
ATOM 1491 N N . GLN A 1 183 ? -10.377 -0.121 13.346 1.00 97.50 183 GLN A N 1
ATOM 1492 C CA . GLN A 1 183 ? -9.011 0.202 12.923 1.00 97.50 183 GLN A CA 1
ATOM 1493 C C . GLN A 1 183 ? -8.352 -0.960 12.175 1.00 97.50 183 GLN A C 1
ATOM 1495 O O . GLN A 1 183 ? -7.703 -0.734 11.154 1.00 97.50 183 GLN A O 1
ATOM 1500 N N . THR A 1 184 ? -8.552 -2.193 12.644 1.00 97.50 184 THR A N 1
ATOM 1501 C CA . THR A 1 184 ? -8.022 -3.401 11.997 1.00 97.50 184 THR A CA 1
ATOM 1502 C C . THR A 1 184 ? -8.597 -3.558 10.592 1.00 97.50 184 THR A C 1
ATOM 1504 O O . THR A 1 184 ? -7.835 -3.688 9.638 1.00 97.50 184 THR A O 1
ATOM 1507 N N . HIS A 1 185 ? -9.919 -3.435 10.429 1.00 97.25 185 HIS A N 1
ATOM 1508 C CA . HIS A 1 185 ? -10.559 -3.471 9.111 1.00 97.25 185 HIS A CA 1
ATOM 1509 C C . HIS A 1 185 ? -10.061 -2.353 8.184 1.00 97.25 185 HIS A C 1
ATOM 1511 O O . HIS A 1 185 ? -9.742 -2.610 7.024 1.00 97.25 185 HIS A O 1
ATOM 1517 N N . ALA A 1 186 ? -9.917 -1.125 8.689 1.00 97.94 186 ALA A N 1
ATOM 1518 C CA . ALA A 1 186 ? -9.386 -0.018 7.895 1.00 97.94 186 ALA A CA 1
ATOM 1519 C C . ALA A 1 186 ? -7.930 -0.256 7.449 1.00 97.94 186 ALA A C 1
ATOM 1521 O O . ALA A 1 186 ? -7.539 0.130 6.342 1.00 97.94 186 ALA A O 1
ATOM 1522 N N . LEU A 1 187 ? -7.112 -0.880 8.302 1.00 97.75 187 LEU A N 1
ATOM 1523 C CA . LEU A 1 187 ? -5.729 -1.228 7.986 1.00 97.75 187 LEU A CA 1
ATOM 1524 C C . LEU A 1 187 ? -5.656 -2.369 6.961 1.00 97.75 187 LEU A C 1
ATOM 1526 O O . LEU A 1 187 ? -4.880 -2.273 6.011 1.00 97.75 187 LEU A O 1
ATOM 1530 N N . GLU A 1 188 ? -6.504 -3.388 7.101 1.00 98.00 188 GLU A N 1
ATOM 1531 C CA . GLU A 1 188 ? -6.666 -4.498 6.154 1.00 98.00 188 GLU A CA 1
ATOM 1532 C C . GLU A 1 188 ? -7.029 -3.976 4.753 1.00 98.00 188 GLU A C 1
ATOM 1534 O O . GLU A 1 188 ? -6.370 -4.299 3.763 1.00 98.00 188 GLU A O 1
ATOM 1539 N N . GLU A 1 189 ? -8.016 -3.080 4.652 1.00 98.12 189 GLU A N 1
ATOM 1540 C CA . GLU A 1 189 ? -8.408 -2.472 3.377 1.00 98.12 189 GLU A CA 1
ATOM 1541 C C . GLU A 1 189 ? -7.274 -1.661 2.738 1.00 98.12 189 GLU A C 1
ATOM 1543 O O . GLU A 1 189 ? -7.048 -1.738 1.523 1.00 98.12 189 GLU A O 1
ATOM 1548 N N . LYS A 1 190 ? -6.547 -0.871 3.541 1.00 98.06 190 LYS A N 1
ATOM 1549 C CA . LYS A 1 190 ? -5.366 -0.133 3.069 1.00 98.06 190 LYS A CA 1
ATOM 1550 C C . LYS A 1 190 ? -4.298 -1.095 2.562 1.00 98.06 190 LYS A C 1
ATOM 1552 O O . LYS A 1 190 ? -3.759 -0.876 1.477 1.00 98.06 190 LYS A O 1
ATOM 1557 N N . HIS A 1 191 ? -4.032 -2.171 3.297 1.00 97.88 191 HIS A N 1
ATOM 1558 C CA . HIS A 1 191 ? -3.071 -3.193 2.903 1.00 97.88 191 HIS A CA 1
ATOM 1559 C C . HIS A 1 191 ? -3.458 -3.848 1.569 1.00 97.88 191 HIS A C 1
ATOM 1561 O O . HIS A 1 191 ? -2.632 -3.934 0.660 1.00 97.88 191 HIS A O 1
ATOM 1567 N N . GLN A 1 192 ? -4.731 -4.208 1.383 1.00 98.31 192 GLN A N 1
ATOM 1568 C CA . GLN A 1 192 ? -5.213 -4.772 0.120 1.00 98.31 192 GLN A CA 1
ATOM 1569 C C . GLN A 1 192 ? -5.114 -3.795 -1.061 1.00 98.31 192 GLN A C 1
ATOM 1571 O O . GLN A 1 192 ? -4.809 -4.207 -2.184 1.00 98.31 192 GLN A O 1
ATOM 1576 N N . LYS A 1 193 ? -5.360 -2.495 -0.844 1.00 98.12 193 LYS A N 1
ATOM 1577 C CA . LYS A 1 193 ? -5.158 -1.461 -1.877 1.00 98.12 193 LYS A CA 1
ATOM 1578 C C . LYS A 1 193 ? -3.683 -1.353 -2.270 1.00 98.12 193 LYS A C 1
ATOM 1580 O O . LYS A 1 193 ? -3.378 -1.349 -3.459 1.00 98.12 193 LYS A O 1
ATOM 1585 N N . VAL A 1 194 ? -2.778 -1.344 -1.290 1.00 98.06 194 VAL A N 1
ATOM 1586 C CA . VAL A 1 194 ? -1.326 -1.324 -1.532 1.00 98.06 194 VAL A CA 1
ATOM 1587 C C . VAL A 1 194 ? -0.877 -2.565 -2.305 1.00 98.06 194 VAL A C 1
ATOM 1589 O O . VAL A 1 194 ? -0.124 -2.442 -3.268 1.00 98.06 194 VAL A O 1
ATOM 1592 N N . LEU A 1 195 ? -1.372 -3.754 -1.947 1.00 98.00 195 LEU A N 1
ATOM 1593 C CA . LEU A 1 195 ? -1.058 -4.990 -2.669 1.00 98.00 195 LEU A CA 1
ATOM 1594 C C . LEU A 1 195 ? -1.500 -4.947 -4.137 1.00 98.00 195 LEU A C 1
ATOM 1596 O O . LEU A 1 195 ? -0.763 -5.418 -5.002 1.00 98.00 195 LEU A O 1
ATOM 1600 N N . ARG A 1 196 ? -2.677 -4.382 -4.435 1.00 98.00 196 ARG A N 1
ATOM 1601 C CA . ARG A 1 196 ? -3.142 -4.207 -5.821 1.00 98.00 196 ARG A CA 1
ATOM 1602 C C . ARG A 1 196 ? -2.231 -3.275 -6.614 1.00 98.00 196 ARG A C 1
ATOM 1604 O O . ARG A 1 196 ? -1.734 -3.681 -7.659 1.00 98.00 196 ARG A O 1
ATOM 1611 N N . LEU A 1 197 ? -1.935 -2.095 -6.069 1.00 98.06 197 LEU A N 1
ATOM 1612 C CA . LEU A 1 197 ? -1.036 -1.128 -6.710 1.00 98.06 197 LEU A CA 1
ATOM 1613 C C . LEU A 1 197 ? 0.359 -1.712 -6.953 1.00 98.06 197 LEU A C 1
ATOM 1615 O O . LEU A 1 197 ? 0.960 -1.487 -8.002 1.00 98.06 197 LEU A O 1
ATOM 1619 N N . ARG A 1 198 ? 0.871 -2.502 -6.003 1.00 98.12 198 ARG A N 1
ATOM 1620 C CA . ARG A 1 198 ? 2.155 -3.187 -6.156 1.00 98.12 198 ARG A CA 1
ATOM 1621 C C . ARG A 1 198 ? 2.136 -4.166 -7.328 1.00 98.12 198 ARG A C 1
ATOM 1623 O O . ARG A 1 198 ? 3.058 -4.135 -8.134 1.00 98.12 198 ARG A O 1
ATOM 1630 N N . LYS A 1 199 ? 1.089 -4.986 -7.455 1.00 98.19 199 LYS A N 1
ATOM 1631 C CA . LYS A 1 199 ? 0.941 -5.925 -8.580 1.00 98.19 199 LYS A CA 1
ATOM 1632 C C . LYS A 1 199 ? 0.845 -5.202 -9.924 1.00 98.19 199 LYS A C 1
ATOM 1634 O O . LYS A 1 199 ? 1.496 -5.613 -10.877 1.00 98.19 199 LYS A O 1
ATOM 1639 N N . GLU A 1 200 ? 0.074 -4.117 -9.995 1.00 97.94 200 GLU A N 1
ATOM 1640 C CA . GLU A 1 200 ? -0.031 -3.283 -11.202 1.00 97.94 200 GLU A CA 1
ATOM 1641 C C . GLU A 1 200 ? 1.324 -2.668 -11.581 1.00 97.94 200 GLU A C 1
ATOM 1643 O O . GLU A 1 200 ? 1.717 -2.693 -12.746 1.00 97.94 200 GLU A O 1
ATOM 1648 N N . THR A 1 201 ? 2.078 -2.187 -10.589 1.00 97.88 201 THR A N 1
ATOM 1649 C CA . THR A 1 201 ? 3.420 -1.623 -10.796 1.00 97.88 201 THR A CA 1
ATOM 1650 C C . THR A 1 201 ? 4.416 -2.688 -11.253 1.00 97.88 201 THR A C 1
ATOM 1652 O O . THR A 1 201 ? 5.172 -2.457 -12.191 1.00 97.88 201 THR A O 1
ATOM 1655 N N . GLU A 1 202 ? 4.416 -3.867 -10.626 1.00 97.88 202 GLU A N 1
ATOM 1656 C CA . GLU A 1 202 ? 5.278 -4.991 -11.015 1.00 97.88 202 GLU A CA 1
ATOM 1657 C C . GLU A 1 202 ? 4.975 -5.459 -12.446 1.00 97.88 202 GLU A C 1
ATOM 1659 O O . GLU A 1 202 ? 5.903 -5.689 -13.222 1.00 97.88 202 GLU A O 1
ATOM 1664 N N . TYR A 1 203 ? 3.695 -5.517 -12.829 1.00 98.06 203 TYR A N 1
ATOM 1665 C CA . TYR A 1 203 ? 3.285 -5.808 -14.203 1.00 98.06 203 TYR A CA 1
ATOM 1666 C C . TYR A 1 203 ? 3.768 -4.732 -15.188 1.00 98.06 203 TYR A C 1
ATOM 1668 O O . TYR A 1 203 ? 4.371 -5.060 -16.209 1.00 98.06 203 TYR A O 1
ATOM 1676 N N . GLY A 1 204 ? 3.572 -3.449 -14.866 1.00 98.19 204 GLY A N 1
ATOM 1677 C CA . GLY A 1 204 ? 4.057 -2.339 -15.692 1.00 98.19 204 GLY A CA 1
ATOM 1678 C C . GLY A 1 204 ? 5.577 -2.371 -15.881 1.00 98.19 204 GLY A C 1
ATOM 1679 O O . GLY A 1 204 ? 6.067 -2.229 -16.999 1.00 98.19 204 GLY A O 1
ATOM 1680 N N . LEU A 1 205 ? 6.328 -2.650 -14.813 1.00 98.19 205 LEU A N 1
ATOM 1681 C CA . LEU A 1 205 ? 7.783 -2.804 -14.875 1.00 98.19 205 LEU A CA 1
ATOM 1682 C C . LEU A 1 205 ? 8.214 -3.989 -15.746 1.00 98.19 205 LEU A C 1
ATOM 1684 O O . LEU A 1 205 ? 9.222 -3.884 -16.440 1.00 98.19 205 LEU A O 1
ATOM 1688 N N . ALA A 1 206 ? 7.485 -5.107 -15.724 1.00 98.12 206 ALA A N 1
ATOM 1689 C CA . ALA A 1 206 ? 7.784 -6.251 -16.584 1.00 98.12 206 ALA A CA 1
ATOM 1690 C C . ALA A 1 206 ? 7.617 -5.898 -18.072 1.00 98.12 206 ALA A C 1
ATOM 1692 O O . ALA A 1 206 ? 8.505 -6.196 -18.870 1.00 98.12 206 ALA A O 1
ATOM 1693 N N . VAL A 1 207 ? 6.536 -5.193 -18.421 1.00 98.25 207 VAL A N 1
ATOM 1694 C CA . VAL A 1 207 ? 6.285 -4.720 -19.793 1.00 98.25 207 VAL A CA 1
ATOM 1695 C C . VAL A 1 207 ? 7.371 -3.747 -20.255 1.00 98.25 207 VAL A C 1
ATOM 1697 O O . VAL A 1 207 ? 7.885 -3.876 -21.365 1.00 98.25 207 VAL A O 1
ATOM 1700 N N . GLU A 1 208 ? 7.762 -2.787 -19.415 1.00 97.56 208 GLU A N 1
ATOM 1701 C CA . GLU A 1 208 ? 8.826 -1.840 -19.769 1.00 97.56 208 GLU A CA 1
ATOM 1702 C C . GLU A 1 208 ? 10.190 -2.524 -19.917 1.00 97.56 208 GLU A C 1
ATOM 1704 O O . GLU A 1 208 ? 10.945 -2.192 -20.829 1.00 97.56 208 GLU A O 1
ATOM 1709 N N . ARG A 1 209 ? 10.499 -3.538 -19.097 1.00 98.06 209 ARG A N 1
ATOM 1710 C CA . ARG A 1 209 ? 11.722 -4.342 -19.267 1.00 98.06 209 ARG A CA 1
ATOM 1711 C C . ARG A 1 209 ? 11.754 -5.060 -20.614 1.00 98.06 209 ARG A C 1
ATOM 1713 O O . ARG A 1 209 ? 12.780 -5.027 -21.284 1.00 98.06 209 ARG A O 1
ATOM 1720 N N . GLU A 1 210 ? 10.643 -5.666 -21.028 1.00 98.06 210 GLU A N 1
ATOM 1721 C CA . GLU A 1 210 ? 10.542 -6.320 -22.338 1.00 98.06 210 GLU A CA 1
ATOM 1722 C C . GLU A 1 210 ? 10.714 -5.314 -23.489 1.00 98.06 210 GLU A C 1
ATOM 1724 O O . GLU A 1 210 ? 11.439 -5.576 -24.452 1.00 98.06 210 GLU A O 1
ATOM 1729 N N . ARG A 1 211 ? 10.106 -4.124 -23.372 1.00 98.06 211 ARG A N 1
ATOM 1730 C CA . ARG A 1 211 ? 10.270 -3.035 -24.349 1.00 98.06 211 ARG A CA 1
ATOM 1731 C C . ARG A 1 211 ? 11.723 -2.588 -24.468 1.00 98.06 211 ARG A C 1
ATOM 1733 O O . ARG A 1 211 ? 12.213 -2.441 -25.586 1.00 98.06 211 ARG A O 1
ATOM 1740 N N . VAL A 1 212 ? 12.407 -2.395 -23.341 1.00 98.31 212 VAL A N 1
ATOM 1741 C CA . VAL A 1 212 ? 13.824 -2.009 -23.315 1.00 98.31 212 VAL A CA 1
ATOM 1742 C C . VAL A 1 212 ? 14.694 -3.084 -23.960 1.00 98.31 212 VAL A C 1
ATOM 1744 O O . VAL A 1 212 ? 15.541 -2.746 -24.783 1.00 98.31 212 VAL A O 1
ATOM 1747 N N . GLU A 1 213 ? 14.462 -4.364 -23.663 1.00 98.19 213 GLU A N 1
ATOM 1748 C CA . GLU A 1 213 ? 15.234 -5.455 -24.269 1.00 98.19 213 GLU A CA 1
ATOM 1749 C C . GLU A 1 213 ? 15.031 -5.512 -25.790 1.00 98.19 213 GLU A C 1
ATOM 1751 O O . GLU A 1 213 ? 15.988 -5.648 -26.551 1.00 98.19 213 GLU A O 1
ATOM 1756 N N . LYS A 1 214 ? 13.796 -5.298 -26.261 1.00 98.19 214 LYS A N 1
ATOM 1757 C CA . LYS A 1 214 ? 13.502 -5.207 -27.696 1.00 98.19 214 LYS A CA 1
ATOM 1758 C C . LYS A 1 214 ? 14.235 -4.042 -28.365 1.00 98.19 214 LYS A C 1
ATOM 1760 O O . LYS A 1 214 ? 14.804 -4.224 -29.439 1.00 98.19 214 LYS A O 1
ATOM 1765 N N . VAL A 1 215 ? 14.226 -2.857 -27.750 1.00 98.25 215 VAL A N 1
ATOM 1766 C CA . VAL A 1 215 ? 14.948 -1.682 -28.271 1.00 98.25 215 VAL A CA 1
ATOM 1767 C C . VAL A 1 215 ? 16.452 -1.937 -28.289 1.00 98.25 215 VAL A C 1
ATOM 1769 O O . VAL A 1 215 ? 17.116 -1.585 -29.258 1.00 98.25 215 VAL A O 1
ATOM 1772 N N . LYS A 1 216 ? 16.991 -2.597 -27.262 1.00 98.25 216 LYS A N 1
ATOM 1773 C CA . LYS A 1 216 ? 18.408 -2.955 -27.186 1.00 98.25 216 LYS A CA 1
ATOM 1774 C C . LYS A 1 216 ? 18.827 -3.881 -28.331 1.00 98.25 216 LYS A C 1
ATOM 1776 O O . LYS A 1 216 ? 19.819 -3.597 -28.991 1.00 98.25 216 LYS A O 1
ATOM 1781 N N . LEU A 1 217 ? 18.036 -4.916 -28.625 1.00 98.19 217 LEU A N 1
ATOM 1782 C CA . LEU A 1 217 ? 18.277 -5.808 -29.769 1.00 98.19 217 LEU A CA 1
ATOM 1783 C C . LEU A 1 217 ? 18.219 -5.064 -31.114 1.00 98.19 217 LEU A C 1
ATOM 1785 O O . LEU A 1 217 ? 19.023 -5.319 -32.013 1.00 98.19 217 LEU A O 1
ATOM 1789 N N . GLN A 1 218 ? 17.278 -4.126 -31.266 1.00 97.88 218 GLN A N 1
ATOM 1790 C CA . GLN A 1 218 ? 17.198 -3.283 -32.464 1.00 97.88 218 GLN A CA 1
ATOM 1791 C C . GLN A 1 218 ? 18.427 -2.381 -32.609 1.00 97.88 218 GLN A C 1
ATOM 1793 O O . GLN A 1 218 ? 18.948 -2.232 -33.712 1.00 97.88 218 GLN A O 1
ATOM 1798 N N . LEU A 1 219 ? 18.898 -1.805 -31.504 1.00 98.19 2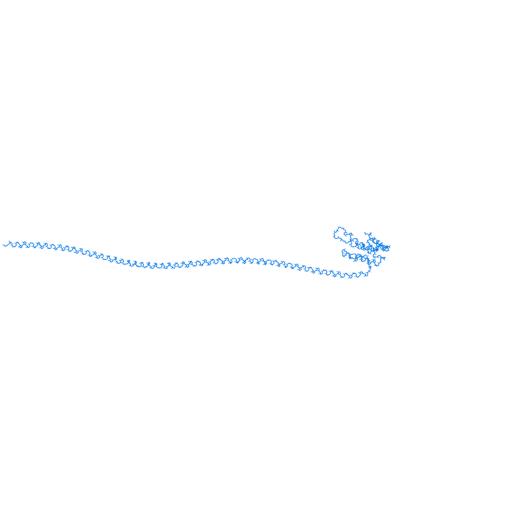19 LEU A N 1
ATOM 1799 C CA . LEU A 1 219 ? 20.076 -0.947 -31.481 1.00 98.19 219 LEU A CA 1
ATOM 1800 C C . LEU A 1 219 ? 21.344 -1.730 -31.840 1.00 98.19 219 LEU A C 1
ATOM 1802 O O . LEU A 1 219 ? 22.073 -1.296 -32.721 1.00 98.19 219 LEU A O 1
ATOM 1806 N N . GLU A 1 220 ? 21.539 -2.920 -31.270 1.00 98.00 220 GLU A N 1
ATOM 1807 C CA . GLU A 1 220 ? 22.656 -3.812 -31.619 1.00 98.00 220 GLU A CA 1
ATOM 1808 C C . GLU A 1 220 ? 22.635 -4.204 -33.109 1.00 98.00 220 GLU A C 1
ATOM 1810 O O . GLU A 1 220 ? 23.672 -4.267 -33.772 1.00 98.00 220 GLU A O 1
ATOM 1815 N N . THR A 1 221 ? 21.445 -4.422 -33.677 1.00 98.06 221 THR A N 1
ATOM 1816 C CA . THR A 1 221 ? 21.297 -4.698 -35.116 1.00 98.06 221 THR A CA 1
ATOM 1817 C C . THR A 1 221 ? 21.751 -3.502 -35.958 1.00 98.06 221 THR A C 1
ATOM 1819 O O . THR A 1 221 ? 22.537 -3.667 -36.891 1.00 98.06 221 THR A O 1
ATOM 1822 N N . LEU A 1 222 ? 21.300 -2.294 -35.609 1.00 98.00 222 LEU A N 1
ATOM 1823 C CA . LEU A 1 222 ? 21.676 -1.065 -36.312 1.00 98.00 222 LEU A CA 1
ATOM 1824 C C . LEU A 1 222 ? 23.164 -0.736 -36.159 1.00 98.00 222 LEU A C 1
ATOM 1826 O O . LEU A 1 222 ? 23.785 -0.288 -37.119 1.00 98.00 222 LEU A O 1
ATOM 1830 N N . GLU A 1 223 ? 23.749 -0.968 -34.984 1.00 97.75 223 GLU A N 1
ATOM 1831 C CA . GLU A 1 223 ? 25.186 -0.797 -34.750 1.00 97.75 223 GLU A CA 1
ATOM 1832 C C . GLU A 1 223 ? 26.001 -1.711 -35.668 1.00 97.75 223 GLU A C 1
ATOM 1834 O O . GLU A 1 223 ? 26.899 -1.234 -36.359 1.00 97.75 223 GLU A O 1
ATOM 1839 N N . ASN A 1 224 ? 25.628 -2.990 -35.771 1.00 97.81 224 ASN A N 1
ATOM 1840 C CA . ASN A 1 224 ? 26.278 -3.939 -36.677 1.00 97.81 224 ASN A CA 1
ATOM 1841 C C . ASN A 1 224 ? 26.141 -3.543 -38.159 1.00 97.81 224 ASN A C 1
ATOM 1843 O O . ASN A 1 224 ? 27.091 -3.667 -38.938 1.00 97.81 224 ASN A O 1
ATOM 1847 N N . GLU A 1 225 ? 24.969 -3.058 -38.577 1.00 97.75 225 GLU A N 1
ATOM 1848 C CA . GLU A 1 225 ? 24.765 -2.554 -39.939 1.00 97.75 225 GLU A CA 1
ATOM 1849 C C . GLU A 1 225 ? 25.611 -1.309 -40.223 1.00 97.75 225 GLU A C 1
ATOM 1851 O O . GLU A 1 225 ? 26.219 -1.205 -41.292 1.00 97.75 225 GLU A O 1
ATOM 1856 N N . ASN A 1 226 ? 25.694 -0.388 -39.262 1.00 97.44 226 ASN A N 1
ATOM 1857 C CA . ASN A 1 226 ? 26.492 0.826 -39.376 1.00 97.44 226 ASN A CA 1
ATOM 1858 C C . ASN A 1 226 ? 27.993 0.503 -39.439 1.00 97.44 226 ASN A C 1
ATOM 1860 O O . ASN A 1 226 ? 28.693 1.010 -40.312 1.00 97.44 226 ASN A O 1
ATOM 1864 N N . GLU A 1 227 ? 28.471 -0.422 -38.601 1.00 98.12 227 GLU A N 1
ATOM 1865 C CA . GLU A 1 227 ? 29.838 -0.957 -38.636 1.00 98.12 227 GLU A CA 1
ATOM 1866 C C . GLU A 1 227 ? 30.176 -1.499 -40.039 1.00 98.12 227 GLU A C 1
ATOM 1868 O O . GLU A 1 227 ? 31.190 -1.140 -40.639 1.00 98.12 227 GLU A O 1
ATOM 1873 N N . LYS A 1 228 ? 29.274 -2.300 -40.623 1.00 98.06 228 LYS A N 1
ATOM 1874 C CA . LYS A 1 228 ? 29.425 -2.850 -41.979 1.00 98.06 228 LYS A CA 1
ATOM 1875 C C . LYS A 1 228 ? 29.460 -1.763 -43.055 1.00 98.06 228 LYS A C 1
ATOM 1877 O O . LYS A 1 228 ? 30.228 -1.874 -44.012 1.00 98.06 228 LYS A O 1
ATOM 1882 N N . MET A 1 229 ? 28.614 -0.741 -42.940 1.00 97.56 229 MET A N 1
ATOM 1883 C CA . MET A 1 229 ? 28.598 0.385 -43.877 1.00 97.56 229 MET A CA 1
ATOM 1884 C C . MET A 1 229 ? 29.869 1.226 -43.765 1.00 97.56 229 MET A C 1
ATOM 1886 O O . MET A 1 229 ? 30.414 1.619 -44.796 1.00 97.56 229 MET A O 1
ATOM 1890 N N . ARG A 1 230 ? 30.382 1.428 -42.547 1.00 98.06 230 ARG A N 1
ATOM 1891 C CA . ARG A 1 230 ? 31.654 2.109 -42.290 1.00 98.06 230 ARG A CA 1
ATOM 1892 C C . ARG A 1 230 ? 32.816 1.384 -42.969 1.00 98.06 230 ARG A C 1
ATOM 1894 O O . ARG A 1 230 ? 33.520 2.004 -43.756 1.00 98.06 230 ARG A O 1
ATOM 1901 N N . PHE A 1 231 ? 32.934 0.065 -42.786 1.00 97.69 231 PHE A N 1
ATOM 1902 C CA . PHE A 1 231 ? 33.960 -0.736 -43.471 1.00 97.69 231 PHE A CA 1
ATOM 1903 C C . PHE A 1 231 ? 33.872 -0.644 -45.000 1.00 97.69 231 PHE A C 1
ATOM 1905 O O . PHE A 1 231 ? 34.890 -0.509 -45.675 1.00 97.69 231 PHE A O 1
ATOM 1912 N N . LYS A 1 232 ? 32.659 -0.682 -45.566 1.00 97.62 232 LYS A N 1
ATOM 1913 C CA . LYS A 1 232 ? 32.475 -0.499 -47.015 1.00 97.62 232 LYS A CA 1
ATOM 1914 C C . LYS A 1 232 ? 32.907 0.890 -47.478 1.00 97.62 232 LYS A C 1
ATOM 1916 O O . LYS A 1 232 ? 33.522 1.006 -48.533 1.00 97.62 232 LYS A O 1
ATOM 1921 N N . ALA A 1 233 ? 32.566 1.933 -46.724 1.00 97.69 233 ALA A N 1
ATOM 1922 C CA . ALA A 1 233 ? 32.954 3.301 -47.049 1.00 97.69 233 ALA A CA 1
ATOM 1923 C C . ALA A 1 233 ? 34.482 3.463 -47.034 1.00 97.69 233 ALA A C 1
ATOM 1925 O O . ALA A 1 233 ? 35.037 3.991 -47.994 1.00 97.69 233 ALA A O 1
ATOM 1926 N N . GLU A 1 234 ? 35.155 2.924 -46.013 1.00 97.88 234 GLU A N 1
ATOM 1927 C CA . GLU A 1 234 ? 36.621 2.896 -45.917 1.00 97.88 234 GLU A CA 1
ATOM 1928 C C . GLU A 1 234 ? 37.256 2.145 -47.103 1.00 97.88 234 GLU A C 1
ATOM 1930 O O . GLU A 1 234 ? 38.254 2.589 -47.675 1.00 97.88 234 GLU A O 1
ATOM 1935 N N . GLU A 1 235 ? 36.663 1.024 -47.528 1.00 97.88 235 GLU A N 1
ATOM 1936 C CA . GLU A 1 235 ? 37.131 0.280 -48.698 1.00 97.88 235 GLU A CA 1
ATOM 1937 C C . GLU A 1 235 ? 36.983 1.082 -49.999 1.00 97.88 235 GLU A C 1
ATOM 1939 O O . GLU A 1 235 ? 37.927 1.127 -50.796 1.00 97.88 235 GLU A O 1
ATOM 1944 N N . PHE A 1 236 ? 35.839 1.740 -50.207 1.00 97.56 236 PHE A N 1
ATOM 1945 C CA . PHE A 1 236 ? 35.620 2.613 -51.362 1.00 97.56 236 PHE A CA 1
ATOM 1946 C C . PHE A 1 236 ? 36.583 3.797 -51.380 1.00 97.56 236 PHE A C 1
ATOM 1948 O O . PHE A 1 236 ? 37.157 4.092 -52.427 1.00 97.56 236 PHE A O 1
ATOM 1955 N N . GLU A 1 237 ? 36.799 4.446 -50.238 1.00 97.88 237 GLU A N 1
ATOM 1956 C CA . GLU A 1 237 ? 37.739 5.559 -50.117 1.00 97.88 237 GLU A CA 1
ATOM 1957 C C . GLU A 1 237 ? 39.169 5.113 -50.447 1.00 97.88 237 GLU A C 1
ATOM 1959 O O . GLU A 1 237 ? 39.870 5.768 -51.223 1.00 97.88 237 GLU A O 1
ATOM 1964 N N . ARG A 1 238 ? 39.585 3.941 -49.951 1.00 97.88 238 ARG A N 1
ATOM 1965 C CA . ARG A 1 238 ? 40.879 3.339 -50.296 1.00 97.88 238 ARG A CA 1
ATOM 1966 C C . ARG A 1 238 ? 41.003 3.076 -51.799 1.00 97.88 238 ARG A C 1
ATOM 1968 O O . ARG A 1 238 ? 42.025 3.434 -52.382 1.00 97.88 238 ARG A O 1
ATOM 1975 N N . MET A 1 239 ? 39.993 2.465 -52.426 1.00 97.50 239 MET A N 1
ATOM 1976 C CA . MET A 1 239 ? 40.004 2.203 -53.873 1.00 97.50 239 MET A CA 1
ATOM 1977 C C . MET A 1 239 ? 40.088 3.499 -54.679 1.00 97.50 239 MET A C 1
ATOM 1979 O O . MET A 1 239 ? 40.918 3.601 -55.579 1.00 97.50 239 MET A O 1
ATOM 1983 N N . HIS A 1 240 ? 39.287 4.503 -54.318 1.00 96.88 240 HIS A N 1
ATOM 1984 C CA . HIS A 1 240 ? 39.305 5.812 -54.961 1.00 96.88 24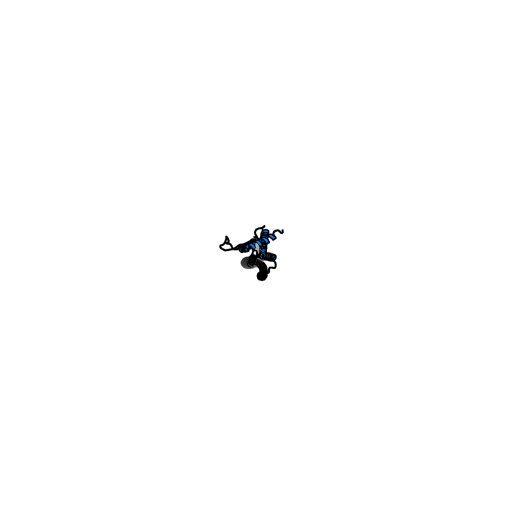0 HIS A CA 1
ATOM 1985 C C . HIS A 1 240 ? 40.679 6.483 -54.847 1.00 96.88 240 HIS A C 1
ATOM 1987 O O . HIS A 1 240 ? 41.183 7.024 -55.826 1.00 96.88 240 HIS A O 1
ATOM 1993 N N . ASN A 1 241 ? 41.323 6.420 -53.679 1.00 97.75 241 ASN A N 1
ATOM 1994 C CA . ASN A 1 241 ? 42.652 7.001 -53.487 1.00 97.75 241 ASN A CA 1
ATOM 1995 C C . ASN A 1 241 ? 43.726 6.300 -54.333 1.00 97.75 241 ASN A C 1
ATOM 1997 O O . ASN A 1 241 ? 44.592 6.972 -54.891 1.00 97.75 241 ASN A O 1
ATOM 2001 N N . VAL A 1 242 ? 43.658 4.971 -54.472 1.00 97.56 242 VAL A N 1
ATOM 2002 C CA . VAL A 1 242 ? 44.543 4.217 -55.380 1.00 97.56 242 VAL A CA 1
ATOM 2003 C C . VAL A 1 242 ? 44.299 4.623 -56.833 1.00 97.56 242 VAL A C 1
ATOM 2005 O O . VAL A 1 242 ? 45.252 4.923 -57.550 1.00 97.56 242 VAL A O 1
ATOM 2008 N N . GLU A 1 243 ? 43.037 4.682 -57.263 1.00 97.31 243 GLU A N 1
ATOM 2009 C CA . GLU A 1 243 ? 42.678 5.110 -58.617 1.00 97.31 243 GLU A CA 1
ATOM 2010 C C . GLU A 1 243 ? 43.151 6.541 -58.902 1.00 97.31 243 GLU A C 1
ATOM 2012 O O . GLU A 1 243 ? 43.700 6.810 -59.968 1.00 97.31 243 GLU A O 1
ATOM 2017 N N . LEU A 1 244 ? 42.991 7.458 -57.945 1.00 97.12 244 LEU A N 1
ATOM 2018 C CA . LEU A 1 244 ? 43.443 8.840 -58.066 1.00 97.12 244 LEU A CA 1
ATOM 2019 C C . LEU A 1 244 ? 44.966 8.924 -58.251 1.00 97.12 244 LEU A C 1
ATOM 2021 O O . LEU A 1 244 ? 45.430 9.710 -59.076 1.00 97.12 244 LEU A O 1
ATOM 2025 N N . SER A 1 245 ? 45.738 8.128 -57.506 1.00 97.06 245 SER A N 1
ATOM 2026 C CA . SER A 1 245 ? 47.198 8.056 -57.659 1.00 97.06 245 SER A CA 1
ATOM 2027 C C . SER A 1 245 ? 47.593 7.528 -59.036 1.00 97.06 245 SE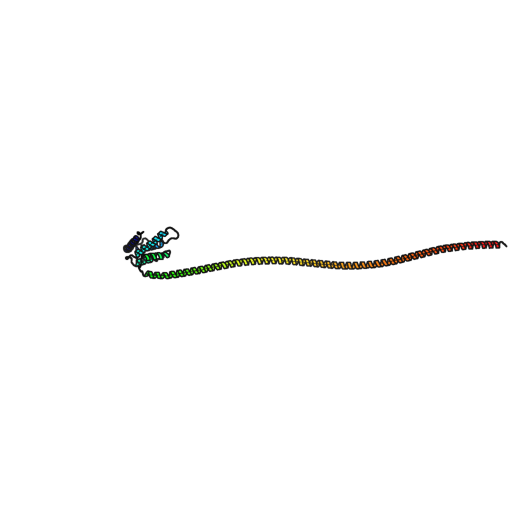R A C 1
ATOM 2029 O O . SER A 1 245 ? 48.380 8.175 -59.721 1.00 97.06 245 SER A O 1
ATOM 2031 N N . LEU A 1 246 ? 46.972 6.434 -59.492 1.00 97.06 246 LEU A N 1
ATOM 2032 C CA . LEU A 1 246 ? 47.207 5.889 -60.833 1.00 97.06 246 LEU A CA 1
ATOM 2033 C C . LEU A 1 246 ? 46.850 6.901 -61.926 1.00 97.06 246 LEU A C 1
ATOM 2035 O O . LEU A 1 246 ? 47.617 7.085 -62.864 1.00 97.06 246 LEU A O 1
ATOM 2039 N N . ARG A 1 247 ? 45.719 7.610 -61.797 1.00 96.75 247 ARG A N 1
ATOM 2040 C CA . ARG A 1 247 ? 45.336 8.665 -62.747 1.00 96.75 247 ARG A CA 1
ATOM 2041 C C . ARG A 1 247 ? 46.398 9.757 -62.821 1.00 96.75 247 ARG A C 1
ATOM 2043 O O . ARG A 1 247 ? 46.792 10.114 -63.926 1.00 96.75 247 ARG A O 1
ATOM 2050 N N . LYS A 1 248 ? 46.905 10.230 -61.678 1.00 97.25 248 LYS A N 1
ATOM 2051 C CA . LYS A 1 248 ? 47.992 11.222 -61.640 1.00 97.25 248 LYS A CA 1
ATOM 2052 C C . LYS A 1 248 ? 49.256 10.706 -62.325 1.00 97.25 248 LYS A C 1
ATOM 2054 O O . LYS A 1 248 ? 49.802 11.422 -63.153 1.00 97.25 248 LYS A O 1
ATOM 2059 N N . GLU A 1 249 ? 49.678 9.476 -62.032 1.00 96.75 249 GLU A N 1
ATOM 2060 C CA . GLU A 1 249 ? 50.845 8.844 -62.668 1.00 96.75 249 GLU A CA 1
ATOM 2061 C C . GLU A 1 249 ? 50.671 8.729 -64.192 1.00 96.75 249 GLU A C 1
ATOM 2063 O O . GLU A 1 249 ? 51.562 9.098 -64.961 1.00 96.75 249 GLU A O 1
ATOM 2068 N N . THR A 1 250 ? 49.494 8.290 -64.652 1.00 96.12 250 THR A N 1
ATOM 2069 C CA . THR A 1 250 ? 49.195 8.205 -66.089 1.00 96.12 250 THR A CA 1
ATOM 2070 C C . THR A 1 250 ? 49.131 9.575 -66.757 1.00 96.12 250 THR A C 1
ATOM 2072 O O . THR A 1 250 ? 49.601 9.724 -67.881 1.00 96.12 250 THR A O 1
ATOM 2075 N N . GLU A 1 251 ? 48.589 10.590 -66.081 1.00 96.75 251 GLU A N 1
ATOM 2076 C CA . GLU A 1 251 ? 48.527 11.958 -66.595 1.00 96.75 251 GLU A CA 1
ATOM 2077 C C . GLU A 1 251 ? 49.932 12.562 -66.717 1.00 96.75 251 GLU A C 1
ATOM 2079 O O . GLU A 1 251 ? 50.237 13.190 -67.731 1.00 96.75 251 GLU A O 1
ATOM 2084 N N . THR A 1 252 ? 50.817 12.302 -65.746 1.00 96.50 252 THR A N 1
ATOM 2085 C CA . THR A 1 252 ? 52.226 12.708 -65.831 1.00 96.50 252 THR A CA 1
ATOM 2086 C C . THR A 1 252 ? 52.957 12.017 -66.980 1.00 96.50 252 THR A C 1
ATOM 2088 O O . THR A 1 252 ? 53.571 12.709 -67.789 1.00 96.50 252 THR A O 1
ATOM 2091 N N . ALA A 1 253 ? 52.811 10.695 -67.132 1.00 96.69 253 ALA A N 1
ATOM 2092 C CA . ALA A 1 253 ? 53.449 9.945 -68.217 1.00 96.69 253 ALA A CA 1
ATOM 2093 C C . ALA A 1 253 ? 52.954 10.399 -69.603 1.00 96.69 253 ALA A C 1
ATOM 2095 O O . ALA A 1 253 ? 53.743 10.601 -70.520 1.00 96.69 253 ALA A O 1
ATOM 2096 N N . LEU A 1 254 ? 51.646 10.644 -69.758 1.00 96.38 254 LEU A N 1
ATOM 2097 C CA . LEU A 1 254 ? 51.083 11.172 -71.006 1.00 96.38 254 LEU A CA 1
ATOM 2098 C C . LEU A 1 254 ? 51.577 12.587 -71.333 1.00 96.38 254 LEU A C 1
ATOM 2100 O O . LEU A 1 254 ? 51.654 12.949 -72.507 1.00 96.38 254 LEU A O 1
ATOM 2104 N N . CYS A 1 255 ? 51.864 13.409 -70.322 1.00 96.56 255 CYS A N 1
ATOM 2105 C CA . CYS A 1 255 ? 52.435 14.739 -70.521 1.00 96.56 255 CYS A CA 1
ATOM 2106 C C . CYS A 1 255 ? 53.871 14.651 -71.061 1.00 96.56 255 CYS A C 1
ATOM 2108 O O . CYS A 1 255 ? 54.217 15.375 -71.996 1.00 96.56 255 CYS A O 1
ATOM 2110 N N . GLU A 1 256 ? 54.672 13.731 -70.518 1.00 96.50 256 GLU A N 1
ATOM 2111 C CA . GLU A 1 256 ? 56.037 13.448 -70.978 1.00 96.50 256 GLU A CA 1
ATOM 2112 C C . GLU A 1 256 ? 56.041 12.925 -72.421 1.00 96.50 256 GLU A C 1
ATOM 2114 O O . GLU A 1 256 ? 56.664 13.541 -73.283 1.00 96.50 256 GLU A O 1
ATOM 2119 N N . GLU A 1 257 ? 55.237 11.904 -72.727 1.00 96.12 257 GLU A N 1
ATOM 2120 C CA . GLU A 1 257 ? 55.076 11.358 -74.087 1.00 96.12 257 GLU A CA 1
ATOM 2121 C C . GLU A 1 257 ? 54.616 12.420 -75.099 1.00 96.12 257 GLU A C 1
ATOM 2123 O O . GLU A 1 257 ? 55.103 12.485 -76.227 1.00 96.12 257 GLU A O 1
ATOM 2128 N N . ARG A 1 258 ? 53.694 13.317 -74.712 1.00 96.19 258 ARG A N 1
ATOM 2129 C CA . ARG A 1 258 ? 53.284 14.442 -75.575 1.00 96.19 258 ARG A CA 1
ATOM 2130 C C . ARG A 1 258 ? 54.434 15.398 -75.862 1.00 96.19 258 ARG A C 1
ATOM 2132 O O . ARG A 1 258 ? 54.502 15.932 -76.968 1.00 96.19 258 ARG A O 1
ATOM 2139 N N . LYS A 1 259 ? 55.296 15.646 -74.876 1.00 96.44 259 LYS A N 1
ATOM 2140 C CA . LYS A 1 259 ? 56.462 16.512 -75.039 1.00 96.44 259 LYS A CA 1
ATOM 2141 C C . LYS A 1 259 ? 57.481 15.867 -75.980 1.00 96.44 259 LYS A C 1
ATOM 2143 O O . LYS A 1 259 ? 57.909 16.526 -76.922 1.00 96.44 259 LYS A O 1
ATOM 2148 N N . GLU A 1 260 ? 57.790 14.586 -75.786 1.00 96.25 260 GLU A N 1
ATOM 2149 C CA . GLU A 1 260 ? 58.676 13.820 -76.675 1.00 96.25 260 GLU A CA 1
ATOM 2150 C C . GLU A 1 260 ? 58.129 13.753 -78.110 1.00 96.25 260 GLU A C 1
ATOM 2152 O O . GLU A 1 260 ? 58.861 13.945 -79.084 1.00 96.25 260 GLU A O 1
ATOM 2157 N N . LEU A 1 261 ? 56.817 13.555 -78.269 1.00 95.88 261 LEU A N 1
ATOM 2158 C CA . LEU A 1 261 ? 56.169 13.575 -79.578 1.00 95.88 261 LEU A CA 1
ATOM 2159 C C . LEU A 1 261 ? 56.291 14.945 -80.267 1.00 95.88 261 LEU A C 1
ATOM 2161 O O . LEU A 1 261 ? 56.510 15.015 -81.475 1.00 95.88 261 LEU A O 1
ATOM 2165 N N . GLU A 1 262 ? 56.153 16.044 -79.525 1.00 96.31 262 GLU A N 1
ATOM 2166 C CA . GLU A 1 262 ? 56.309 17.385 -80.094 1.00 96.31 262 GLU A CA 1
ATOM 2167 C C . GLU A 1 262 ? 57.773 17.672 -80.472 1.00 96.31 262 GLU A C 1
ATOM 2169 O O . GLU A 1 262 ? 58.030 18.216 -81.546 1.00 96.31 262 GLU A O 1
ATOM 2174 N N . GLU A 1 263 ? 58.740 17.240 -79.655 1.00 96.38 263 GLU A N 1
ATOM 2175 C CA . GLU A 1 263 ? 60.176 17.335 -79.962 1.00 96.38 263 GLU A CA 1
ATOM 2176 C C . GLU A 1 263 ? 60.541 16.528 -81.224 1.00 96.38 263 GLU A C 1
ATOM 2178 O O . GLU A 1 263 ? 61.187 17.044 -82.139 1.00 96.38 263 GLU A O 1
ATOM 2183 N N . THR A 1 264 ? 60.067 15.283 -81.337 1.00 95.44 264 THR A N 1
ATOM 2184 C CA . THR A 1 264 ? 60.295 14.441 -82.529 1.00 95.44 264 THR A CA 1
ATOM 2185 C C . THR A 1 264 ? 59.627 15.007 -83.780 1.00 95.44 264 THR A C 1
ATOM 2187 O O . THR A 1 264 ? 60.212 14.968 -84.864 1.00 95.44 264 THR A O 1
ATOM 2190 N N . LYS A 1 265 ? 58.433 15.591 -83.651 1.00 96.12 265 LYS A N 1
ATOM 2191 C CA . LYS A 1 265 ? 57.751 16.282 -84.749 1.00 96.12 265 LYS A CA 1
ATOM 2192 C C . LYS A 1 265 ? 58.544 17.496 -85.241 1.00 96.12 265 LYS A C 1
ATOM 2194 O O . LYS A 1 265 ? 58.649 17.684 -86.451 1.00 96.12 265 LYS A O 1
ATOM 2199 N N . GLN A 1 266 ? 59.127 18.289 -84.340 1.00 95.81 266 GLN A N 1
ATOM 2200 C CA . GLN A 1 266 ? 59.993 19.418 -84.707 1.00 95.81 266 GLN A CA 1
ATOM 2201 C C . GLN A 1 266 ? 61.275 18.957 -85.414 1.00 95.81 266 GLN A C 1
ATOM 2203 O O . GLN A 1 266 ? 61.677 19.560 -86.412 1.00 95.81 266 GLN A O 1
ATOM 2208 N N . LEU A 1 267 ? 61.894 17.868 -84.943 1.00 96.06 267 LEU A N 1
ATOM 2209 C CA . LEU A 1 267 ? 63.052 17.257 -85.605 1.00 96.06 267 LEU A CA 1
ATOM 2210 C C . LEU A 1 267 ? 62.703 16.778 -87.016 1.00 96.06 267 LEU A C 1
ATOM 2212 O O . LEU A 1 267 ? 63.427 17.084 -87.959 1.00 96.06 267 LEU A O 1
ATOM 2216 N N . LEU A 1 268 ? 61.574 16.083 -87.178 1.00 95.12 268 LEU A N 1
ATOM 2217 C CA . LEU A 1 268 ? 61.099 15.632 -88.485 1.00 95.12 268 LEU A CA 1
ATOM 2218 C C . LEU A 1 268 ? 60.869 16.811 -89.438 1.00 95.12 268 LEU A C 1
ATOM 2220 O O . LEU A 1 268 ? 61.251 16.735 -90.603 1.00 95.12 268 LEU A O 1
ATOM 2224 N N . GLU A 1 269 ? 60.257 17.893 -88.955 1.00 95.06 269 GLU A N 1
ATOM 2225 C CA . GLU A 1 269 ? 60.035 19.097 -89.759 1.00 95.06 269 GLU A CA 1
ATOM 2226 C C . GLU A 1 269 ? 61.363 19.743 -90.181 1.00 95.06 269 GLU A C 1
ATOM 2228 O O . GLU A 1 269 ? 61.535 20.106 -91.342 1.00 95.06 269 GLU A O 1
ATOM 2233 N N . THR A 1 270 ? 62.345 19.786 -89.277 1.00 95.00 270 THR A N 1
ATOM 2234 C CA . THR A 1 270 ? 63.707 20.246 -89.589 1.00 95.00 270 THR A CA 1
ATOM 2235 C C . THR A 1 270 ? 64.347 19.374 -90.673 1.00 95.00 270 THR A C 1
ATOM 2237 O O . THR A 1 270 ? 64.782 19.901 -91.696 1.00 95.00 270 THR A O 1
ATOM 2240 N N . CYS A 1 271 ? 64.323 18.044 -90.527 1.00 93.44 271 CYS A N 1
ATOM 2241 C CA . CYS A 1 271 ? 64.857 17.124 -91.535 1.00 93.44 271 CYS A CA 1
ATOM 2242 C C . CYS A 1 271 ? 64.174 17.287 -92.900 1.00 93.44 271 CYS A C 1
ATOM 2244 O O . CYS A 1 271 ? 64.861 17.263 -93.917 1.00 93.44 271 CYS A O 1
ATOM 2246 N N . LYS A 1 272 ? 62.850 17.501 -92.944 1.00 95.00 272 LYS A N 1
ATOM 2247 C CA . LYS A 1 272 ? 62.142 17.789 -94.204 1.00 95.00 272 LYS A CA 1
ATOM 2248 C C . LYS A 1 272 ? 62.656 19.066 -94.862 1.00 95.00 272 LYS A C 1
ATOM 2250 O O . LYS A 1 272 ? 62.914 19.060 -96.061 1.00 95.00 272 LYS A O 1
ATOM 2255 N N . THR A 1 273 ? 62.843 20.147 -94.101 1.00 94.19 273 THR A N 1
ATOM 2256 C CA . THR A 1 273 ? 63.386 21.398 -94.663 1.00 94.19 273 THR A CA 1
ATOM 2257 C C . THR A 1 273 ? 64.821 21.232 -95.174 1.00 94.19 273 THR A C 1
ATOM 2259 O O . THR A 1 273 ? 65.174 21.781 -96.219 1.00 94.19 273 THR A O 1
ATOM 2262 N N . GLU A 1 274 ? 65.651 20.443 -94.483 1.00 93.94 274 GLU A N 1
ATOM 2263 C CA . GLU A 1 274 ? 67.004 20.099 -94.935 1.00 93.94 274 GLU A CA 1
ATOM 2264 C C . GLU A 1 274 ? 66.983 19.246 -96.207 1.00 93.94 274 GLU A C 1
ATOM 2266 O O . GLU A 1 274 ? 67.742 19.520 -97.136 1.00 93.94 274 GLU A O 1
ATOM 2271 N N . GLU A 1 275 ? 66.091 18.256 -96.285 1.00 93.81 275 GLU A N 1
ATOM 2272 C CA . GLU A 1 275 ? 65.874 17.437 -97.477 1.00 93.81 275 GLU A CA 1
ATOM 2273 C C . GLU A 1 275 ? 65.421 18.297 -98.666 1.00 93.81 275 GLU A C 1
ATOM 2275 O O . GLU A 1 275 ? 65.977 18.182 -99.757 1.00 93.81 275 GLU A O 1
ATOM 2280 N N . GLU A 1 276 ? 64.464 19.209 -98.474 1.00 93.56 276 GLU A N 1
ATOM 2281 C CA . GLU A 1 276 ? 64.023 20.156 -99.504 1.00 93.56 276 GLU A CA 1
ATOM 2282 C C . GLU A 1 276 ? 65.162 21.074 -99.977 1.00 93.56 276 GLU A C 1
ATOM 2284 O O . GLU A 1 276 ? 65.299 21.328 -101.183 1.00 93.56 276 GLU A O 1
ATOM 2289 N N . ASN A 1 277 ? 66.014 21.540 -99.056 1.00 93.75 277 ASN A N 1
ATOM 2290 C CA . ASN A 1 277 ? 67.199 22.338 -99.369 1.00 93.75 277 ASN A CA 1
ATOM 2291 C C . ASN A 1 277 ? 68.230 21.522 -100.167 1.00 93.75 277 ASN A C 1
ATOM 2293 O O . ASN A 1 277 ? 68.669 21.962 -101.230 1.00 93.75 277 ASN A O 1
ATOM 2297 N N . LEU A 1 278 ? 68.562 20.306 -99.723 1.00 93.31 278 LEU A N 1
ATOM 2298 C CA . LEU A 1 278 ? 69.454 19.391 -100.443 1.00 93.31 278 LEU A CA 1
ATOM 2299 C C . LEU A 1 278 ? 68.906 19.051 -101.832 1.00 93.31 278 LEU A C 1
ATOM 2301 O O . LEU A 1 278 ? 69.631 19.177 -102.815 1.00 93.31 278 LEU A O 1
ATOM 2305 N N . ASN A 1 279 ? 67.620 18.719 -101.950 1.00 92.94 279 ASN A N 1
ATOM 2306 C CA . ASN A 1 279 ? 66.954 18.483 -103.233 1.00 92.94 279 ASN A CA 1
ATOM 2307 C C . ASN A 1 279 ? 67.012 19.716 -104.149 1.00 92.94 279 ASN A C 1
ATOM 2309 O O . ASN A 1 279 ? 67.095 19.588 -105.372 1.00 92.94 279 ASN A O 1
ATOM 2313 N N . SER A 1 280 ? 66.968 20.926 -103.591 1.00 91.00 280 SER A N 1
ATOM 2314 C CA . SER A 1 280 ? 67.134 22.172 -104.350 1.00 91.00 280 SER A CA 1
ATOM 2315 C C . SER A 1 280 ? 68.586 22.392 -104.792 1.00 91.00 280 SER A C 1
ATOM 2317 O O . SER A 1 280 ? 68.827 22.779 -105.937 1.00 91.00 280 SER A O 1
ATOM 2319 N N . GLN A 1 281 ? 69.567 22.078 -103.939 1.00 92.44 281 GLN A N 1
ATOM 2320 C CA . GLN A 1 281 ? 70.985 22.104 -104.308 1.00 92.44 281 GLN A CA 1
ATOM 2321 C C . GLN A 1 281 ? 71.294 21.085 -105.402 1.00 92.44 281 GLN A C 1
ATOM 2323 O O . GLN A 1 281 ? 71.920 21.449 -106.391 1.00 92.44 281 GLN A O 1
ATOM 2328 N N . VAL A 1 282 ? 70.829 19.840 -105.266 1.00 91.44 282 VAL A N 1
ATOM 2329 C CA . VAL A 1 282 ? 70.998 18.785 -106.277 1.00 91.44 282 VAL A CA 1
ATOM 2330 C C . VAL A 1 282 ? 70.427 19.236 -107.618 1.00 91.44 282 VAL A C 1
ATOM 2332 O O . VAL A 1 282 ? 71.134 19.149 -108.616 1.00 91.44 282 VAL A O 1
ATOM 2335 N N . ARG A 1 283 ? 69.212 19.808 -107.645 1.00 90.19 283 ARG A N 1
ATOM 2336 C CA . ARG A 1 283 ? 68.641 20.416 -108.863 1.00 90.19 283 ARG A CA 1
ATOM 2337 C C . ARG A 1 283 ? 69.550 21.499 -109.450 1.00 90.19 283 ARG A C 1
ATOM 2339 O O . ARG A 1 283 ? 69.841 21.470 -110.635 1.00 90.19 283 ARG A O 1
ATOM 2346 N N . THR A 1 284 ? 70.088 22.385 -108.612 1.00 89.50 284 THR A N 1
ATOM 2347 C CA . THR A 1 284 ? 71.010 23.448 -109.053 1.00 89.50 284 THR A CA 1
ATOM 2348 C C . THR A 1 284 ? 72.323 22.894 -109.626 1.00 89.50 284 THR A C 1
ATOM 2350 O O . THR A 1 284 ? 72.840 23.417 -110.612 1.00 89.50 284 THR A O 1
ATOM 2353 N N . TRP A 1 285 ? 72.903 21.858 -109.010 1.00 90.88 285 TRP A N 1
ATOM 2354 C CA . TRP A 1 285 ? 74.108 21.191 -109.514 1.00 90.88 285 TRP A CA 1
ATOM 2355 C C . TRP A 1 285 ? 73.838 20.454 -110.825 1.00 90.88 285 TRP A C 1
ATOM 2357 O O . TRP A 1 285 ? 74.672 20.524 -111.724 1.00 90.88 285 TRP A O 1
ATOM 2367 N N . GLN A 1 286 ? 72.678 19.805 -110.942 1.00 89.25 286 GLN A N 1
ATOM 2368 C CA . GLN A 1 286 ? 72.225 19.164 -112.173 1.00 89.25 286 GLN A CA 1
ATOM 2369 C C . GLN A 1 286 ? 72.099 20.194 -113.304 1.00 89.25 286 GLN A C 1
ATOM 2371 O O . GLN A 1 286 ? 72.720 20.012 -114.345 1.00 89.25 286 GLN A O 1
ATOM 2376 N N . ASP A 1 287 ? 71.427 21.326 -113.063 1.00 88.62 287 ASP A N 1
ATOM 2377 C CA . ASP A 1 287 ? 71.294 22.412 -114.044 1.00 88.62 287 ASP A CA 1
ATOM 2378 C C . ASP A 1 287 ? 72.662 22.960 -114.488 1.00 88.62 287 ASP A C 1
ATOM 2380 O O . ASP A 1 287 ? 72.894 23.188 -115.676 1.00 88.62 287 ASP A O 1
ATOM 2384 N N . LYS A 1 288 ? 73.600 23.159 -113.548 1.00 89.44 288 LYS A N 1
ATOM 2385 C CA . LYS A 1 288 ? 74.973 23.596 -113.863 1.00 89.44 288 LYS A CA 1
ATOM 2386 C C . LYS A 1 288 ? 75.737 22.565 -114.686 1.00 89.44 288 LYS A C 1
ATOM 2388 O O . LYS A 1 288 ? 76.436 22.947 -115.620 1.00 89.44 288 LYS A O 1
ATOM 2393 N N . TYR A 1 289 ? 75.633 21.285 -114.335 1.00 86.38 289 TYR A N 1
ATOM 2394 C CA . TYR A 1 289 ? 76.259 20.204 -115.091 1.00 86.38 289 TYR A CA 1
ATOM 2395 C C . TYR A 1 289 ? 75.684 20.127 -116.506 1.00 86.38 289 TYR A C 1
ATOM 2397 O O . TYR A 1 289 ? 76.444 20.027 -117.465 1.00 86.38 289 TYR A O 1
ATOM 2405 N N . ASP A 1 290 ? 74.366 20.252 -116.655 1.00 86.31 290 ASP A N 1
ATOM 2406 C CA . ASP A 1 290 ? 73.691 20.245 -117.952 1.00 86.31 290 ASP A CA 1
ATOM 2407 C C . ASP A 1 290 ? 74.092 21.469 -118.801 1.00 86.31 290 ASP A C 1
ATOM 2409 O O . ASP A 1 290 ? 74.334 21.335 -120.004 1.00 86.31 290 ASP A O 1
ATOM 2413 N N . GLN A 1 291 ? 74.254 22.649 -118.184 1.00 83.06 291 GLN A N 1
ATOM 2414 C CA . GLN A 1 291 ? 74.814 23.846 -118.828 1.00 83.06 291 GLN A CA 1
ATOM 2415 C C . GLN A 1 291 ? 76.274 23.655 -119.258 1.00 83.06 291 GLN A C 1
ATOM 2417 O O . GLN A 1 291 ? 76.618 23.968 -120.397 1.00 83.06 291 GLN A O 1
ATOM 2422 N N . GLU A 1 292 ? 77.140 23.138 -118.382 1.00 82.25 292 GLU A N 1
ATOM 2423 C CA . GLU A 1 292 ? 78.550 22.887 -118.706 1.00 82.25 292 GLU A CA 1
ATOM 2424 C C . GLU A 1 292 ? 78.686 21.813 -119.791 1.00 82.25 292 GLU A C 1
ATOM 2426 O O . GLU A 1 292 ? 79.483 21.963 -120.711 1.00 82.25 292 GLU A O 1
ATOM 2431 N N . SER A 1 293 ? 77.880 20.754 -119.727 1.00 82.00 293 SER A N 1
ATOM 2432 C CA . SER A 1 293 ? 77.805 19.705 -120.744 1.00 82.00 293 SER A CA 1
ATOM 2433 C C . SER A 1 293 ? 77.347 20.271 -122.090 1.00 82.00 293 SER A C 1
ATOM 2435 O O . SER A 1 293 ? 77.959 19.983 -123.118 1.00 82.00 293 SER A O 1
ATOM 2437 N N . SER A 1 294 ? 76.344 21.158 -122.090 1.00 78.75 294 SER A N 1
ATOM 2438 C CA . SER A 1 294 ? 75.900 21.877 -123.292 1.00 78.75 294 SER A CA 1
ATOM 2439 C C . SER A 1 294 ? 77.007 22.767 -123.865 1.00 78.75 294 SER A C 1
ATOM 2441 O O . SER A 1 294 ? 77.276 22.694 -125.060 1.00 78.75 294 SER A O 1
ATOM 2443 N N . LEU A 1 295 ? 77.718 23.530 -123.024 1.00 79.00 295 LEU A N 1
ATOM 2444 C CA . LEU A 1 295 ? 78.869 24.344 -123.433 1.00 79.00 295 LEU A CA 1
ATOM 2445 C C . LEU A 1 295 ? 80.025 23.491 -123.968 1.00 79.00 295 LEU A C 1
ATOM 2447 O O . LEU A 1 295 ? 80.619 23.837 -124.985 1.00 79.00 295 LEU A O 1
ATOM 2451 N N . ARG A 1 296 ? 80.355 22.365 -123.323 1.00 74.88 296 ARG A N 1
ATOM 2452 C CA . ARG A 1 296 ? 81.375 21.423 -123.812 1.00 74.88 296 ARG A CA 1
ATOM 2453 C C . ARG A 1 296 ? 80.986 20.860 -125.167 1.00 74.88 296 ARG A C 1
ATOM 2455 O O . ARG A 1 296 ? 81.829 20.848 -126.053 1.00 74.88 296 ARG A O 1
ATOM 2462 N N . LYS A 1 297 ? 79.720 20.481 -125.346 1.00 77.06 297 LYS A N 1
ATOM 2463 C CA . LYS A 1 297 ? 79.189 20.015 -126.627 1.00 77.06 297 LYS A CA 1
ATOM 2464 C C . LYS A 1 297 ? 79.254 21.105 -127.700 1.00 77.06 297 LYS A C 1
ATOM 2466 O O . LYS A 1 297 ? 79.716 20.833 -128.797 1.00 77.06 297 LYS A O 1
ATOM 2471 N N . GLU A 1 298 ? 78.902 22.350 -127.379 1.00 75.31 298 GLU A N 1
ATOM 2472 C CA . GLU A 1 298 ? 79.077 23.497 -128.284 1.00 75.31 298 GLU A CA 1
ATOM 2473 C C . GLU A 1 298 ? 80.555 23.755 -128.624 1.00 75.31 298 GLU A C 1
ATOM 2475 O O . GLU A 1 298 ? 80.879 24.080 -129.766 1.00 75.31 298 GLU A O 1
ATOM 2480 N N . THR A 1 299 ? 81.464 23.576 -127.660 1.00 69.56 299 THR A N 1
ATOM 2481 C CA . THR A 1 299 ? 82.913 23.750 -127.850 1.00 69.56 299 THR A CA 1
ATOM 2482 C C . THR A 1 299 ? 83.513 22.610 -128.682 1.00 69.56 299 THR A C 1
ATOM 2484 O O . THR A 1 299 ? 84.323 22.865 -129.571 1.00 69.56 299 THR A O 1
ATOM 2487 N N . GLU A 1 300 ? 83.096 21.362 -128.454 1.00 69.94 300 GLU A N 1
ATOM 2488 C CA . GLU A 1 300 ? 83.434 20.198 -129.284 1.00 69.94 300 GLU A CA 1
ATOM 2489 C C . GLU A 1 300 ? 82.871 20.344 -130.704 1.00 69.94 300 GLU A C 1
ATOM 2491 O O . GLU A 1 300 ? 83.581 20.073 -131.673 1.00 69.94 300 GLU A O 1
ATOM 2496 N N . ASP A 1 301 ? 81.645 20.850 -130.854 1.00 68.69 301 ASP A N 1
ATOM 2497 C CA . ASP A 1 301 ? 81.025 21.146 -132.149 1.00 68.69 301 ASP A CA 1
ATOM 2498 C C . ASP A 1 301 ? 81.700 22.333 -132.867 1.00 68.69 301 ASP A C 1
ATOM 2500 O O . ASP A 1 301 ? 81.660 22.419 -134.098 1.00 68.69 301 ASP A O 1
ATOM 2504 N N . ALA A 1 302 ? 82.307 23.271 -132.130 1.00 63.16 302 ALA A N 1
ATOM 2505 C CA . ALA A 1 302 ? 83.109 24.366 -132.680 1.00 63.16 302 ALA A CA 1
ATOM 2506 C C . ALA A 1 302 ? 84.511 23.893 -133.105 1.00 63.16 302 ALA A C 1
ATOM 2508 O O . ALA A 1 302 ? 84.981 24.267 -134.178 1.00 63.16 302 ALA A O 1
ATOM 2509 N N . LEU A 1 303 ? 85.149 23.019 -132.320 1.00 59.72 303 LEU A N 1
ATOM 2510 C CA . LEU A 1 303 ? 86.424 22.377 -132.666 1.00 59.72 303 LEU A CA 1
ATOM 2511 C C . LEU A 1 303 ? 86.275 21.404 -133.845 1.00 59.72 303 LEU A C 1
ATOM 2513 O O . LEU A 1 303 ? 87.145 21.358 -134.710 1.00 59.72 303 LEU A O 1
ATOM 2517 N N . SER A 1 304 ? 85.145 20.700 -133.942 1.00 59.25 304 SER A N 1
ATOM 2518 C CA . SER A 1 304 ? 84.821 19.810 -135.070 1.00 59.25 304 SER A CA 1
ATOM 2519 C C . SER A 1 304 ? 84.476 20.562 -136.364 1.00 59.25 304 SER A C 1
ATOM 2521 O O . SER A 1 304 ? 84.469 19.959 -137.432 1.00 59.25 304 SER A O 1
ATOM 2523 N N . ARG A 1 305 ? 84.208 21.874 -136.289 1.00 55.56 305 ARG A N 1
ATOM 2524 C CA . ARG A 1 305 ? 84.011 22.776 -137.443 1.00 55.56 305 ARG A CA 1
ATOM 2525 C C . ARG A 1 305 ? 85.259 23.598 -137.802 1.00 55.56 305 ARG A C 1
ATOM 2527 O O . ARG A 1 305 ? 85.207 24.393 -138.736 1.00 55.56 305 ARG A O 1
ATOM 2534 N N . GLY A 1 306 ? 86.355 23.424 -137.057 1.00 49.38 306 GLY A N 1
ATOM 2535 C CA . GLY A 1 306 ? 87.650 24.089 -137.250 1.00 49.38 306 GLY A CA 1
ATOM 2536 C C . GLY A 1 306 ? 88.719 23.239 -137.954 1.00 49.38 306 GLY A C 1
ATOM 2537 O O . GLY A 1 306 ? 89.900 23.576 -137.866 1.00 49.38 306 GLY A O 1
ATOM 2538 N N . ILE A 1 307 ? 88.313 22.159 -138.630 1.00 45.06 307 ILE A N 1
ATOM 2539 C CA . ILE A 1 307 ? 89.071 21.400 -139.644 1.00 45.06 307 ILE A CA 1
ATOM 2540 C C . ILE A 1 307 ? 88.288 21.517 -140.952 1.00 45.06 307 ILE A C 1
ATOM 2542 O O . ILE A 1 307 ? 88.933 21.688 -142.009 1.00 45.06 307 ILE A O 1
#

Foldseek 3Di:
DPPPLVVLLVVLVVLLVQQPVDDFDADPVDRDTHGSLVVLLVVLLVLLQVLDDPPPDDDCVVVSVVSNLSSLLSLLSNLLDPSDDPVSNVSSVVSLCPQHPPNVSSVVSVVSSCVSNDPPDDPVVVVVVVCVVVVVVVVVVVVVVVVVVVVVVVVVVVVVVVVVVVVVVVVVVVVVVVVVVVVVVVVVVVVVVVVVVVVVVVVVVVVVVVVVVVVVVVVVVVVVVVVVVVVVVVVVVVVVVVVVVVVVVVVVVVVVVVVVVVVVVVVVVVVVVVVVVVVVVVVVVVVVVVVVVVVVVVVVVVVVVVD

pLDDT: mean 83.09, std 15.93, range [30.61, 98.31]